Protein AF-A0A914UUR4-F1 (afdb_monomer_lite)

Radius of gyration: 21.04 Å; chains: 1; bounding box: 49×49×61 Å

Organism: NCBI:txid2011161

Structure (mmCIF, N/CA/C/O backbone):
data_AF-A0A914UUR4-F1
#
_entry.id   AF-A0A914UUR4-F1
#
loop_
_atom_site.group_PDB
_atom_site.id
_atom_site.type_symbol
_atom_site.label_atom_id
_atom_site.label_alt_id
_atom_site.label_comp_id
_atom_site.label_asym_id
_atom_site.label_entity_id
_atom_site.label_seq_id
_atom_site.pdbx_PDB_ins_code
_atom_site.Cartn_x
_atom_site.Cartn_y
_atom_site.Cartn_z
_atom_site.occupancy
_atom_site.B_iso_or_equiv
_atom_site.auth_seq_id
_atom_site.auth_comp_id
_atom_site.auth_asym_id
_atom_site.auth_atom_id
_atom_site.pdbx_PDB_model_num
ATOM 1 N N . MET A 1 1 ? 3.810 16.117 -31.830 1.00 31.72 1 MET A N 1
ATOM 2 C CA . MET A 1 1 ? 4.783 16.695 -30.877 1.00 31.72 1 MET A CA 1
ATOM 3 C C . MET A 1 1 ? 4.073 17.745 -30.035 1.00 31.72 1 MET A C 1
ATOM 5 O O . MET A 1 1 ? 3.965 18.885 -30.458 1.00 31.72 1 MET A O 1
ATOM 9 N N . GLY A 1 2 ? 3.508 17.341 -28.898 1.00 26.70 2 GLY A N 1
ATOM 10 C CA . GLY A 1 2 ? 2.976 18.261 -27.893 1.00 26.70 2 GLY A CA 1
ATOM 11 C C . GLY A 1 2 ? 3.963 18.298 -26.737 1.00 26.70 2 GLY A C 1
ATOM 12 O O . GLY A 1 2 ? 4.269 17.251 -26.173 1.00 26.70 2 GLY A O 1
ATOM 13 N N . ALA A 1 3 ? 4.527 19.467 -26.450 1.00 28.25 3 ALA A N 1
ATOM 14 C CA . ALA A 1 3 ? 5.451 19.649 -25.343 1.00 28.25 3 ALA A CA 1
ATOM 15 C C . ALA A 1 3 ? 4.734 19.323 -24.025 1.00 28.25 3 ALA A C 1
ATOM 17 O O . ALA A 1 3 ? 3.747 19.965 -23.673 1.00 28.25 3 ALA A O 1
ATOM 18 N N . VAL A 1 4 ? 5.224 18.312 -23.306 1.00 34.75 4 VAL A N 1
ATOM 19 C CA . VAL A 1 4 ? 4.808 18.055 -21.926 1.00 34.75 4 VAL A CA 1
ATOM 20 C C . VAL A 1 4 ? 5.274 19.247 -21.100 1.00 34.75 4 VAL A C 1
ATOM 22 O O . VAL A 1 4 ? 6.472 19.521 -21.010 1.00 34.75 4 VAL A O 1
ATOM 25 N N . ASN A 1 5 ? 4.311 19.985 -20.553 1.00 28.91 5 ASN A N 1
ATOM 26 C CA . ASN A 1 5 ? 4.559 21.160 -19.739 1.00 28.91 5 ASN A CA 1
ATOM 27 C C . ASN A 1 5 ? 5.309 20.741 -18.459 1.00 28.91 5 ASN A C 1
ATOM 29 O O . ASN A 1 5 ? 4.738 20.106 -17.572 1.00 28.91 5 ASN A O 1
ATOM 33 N N . LYS A 1 6 ? 6.609 21.052 -18.391 1.00 34.47 6 LYS A N 1
ATOM 34 C CA . LYS A 1 6 ? 7.509 20.697 -17.278 1.00 34.47 6 LYS A CA 1
ATOM 35 C C . LYS A 1 6 ? 7.191 21.443 -15.974 1.00 34.47 6 LYS A C 1
ATOM 37 O O . LYS A 1 6 ? 7.773 21.119 -14.945 1.00 34.47 6 LYS A O 1
ATOM 42 N N . GLU A 1 7 ? 6.261 22.396 -15.984 1.00 30.61 7 GLU A N 1
ATOM 43 C CA . GLU A 1 7 ? 5.896 23.173 -14.793 1.00 30.61 7 GLU A CA 1
ATOM 44 C C . GLU A 1 7 ? 4.997 22.410 -13.809 1.00 30.61 7 GLU A C 1
ATOM 46 O O . GLU A 1 7 ? 5.014 22.707 -12.618 1.00 30.61 7 GLU A O 1
ATOM 51 N N . ALA A 1 8 ? 4.280 21.366 -14.243 1.00 31.88 8 ALA A N 1
ATOM 52 C CA . ALA A 1 8 ? 3.334 20.648 -13.377 1.00 31.88 8 ALA A CA 1
ATOM 53 C C . ALA A 1 8 ? 3.990 19.747 -12.305 1.00 31.88 8 ALA A C 1
ATOM 55 O O . ALA A 1 8 ? 3.293 19.210 -11.447 1.00 31.88 8 ALA A O 1
ATOM 56 N N . LEU A 1 9 ? 5.318 19.579 -12.339 1.00 31.97 9 LEU A N 1
ATOM 57 C CA . LEU A 1 9 ? 6.095 18.823 -11.342 1.00 31.97 9 LEU A CA 1
ATOM 58 C C . LEU A 1 9 ? 7.108 19.697 -10.580 1.00 31.97 9 LEU A C 1
ATOM 60 O O . LEU A 1 9 ? 7.851 19.193 -9.742 1.00 31.97 9 LEU A O 1
ATOM 64 N N . SER A 1 10 ? 7.123 21.008 -10.835 1.00 33.22 10 SER A N 1
ATOM 65 C CA . SER A 1 10 ? 7.976 21.975 -10.143 1.00 33.22 10 SER A CA 1
ATOM 66 C C . SER A 1 10 ? 7.255 22.538 -8.914 1.00 33.22 10 SER A C 1
ATOM 68 O O . SER A 1 10 ? 6.875 23.709 -8.875 1.00 33.22 10 SER A O 1
ATOM 70 N N . ILE A 1 11 ? 7.080 21.718 -7.878 1.00 37.16 11 ILE A N 1
ATOM 71 C CA . ILE A 1 11 ? 6.835 22.251 -6.532 1.00 37.16 11 ILE A CA 1
ATOM 72 C C . ILE A 1 11 ? 8.198 22.640 -5.957 1.00 37.16 11 ILE A C 1
ATOM 74 O O . ILE A 1 11 ? 8.917 21.809 -5.411 1.00 37.16 11 ILE A O 1
ATOM 78 N N . GLY A 1 12 ? 8.579 23.899 -6.159 1.00 36.88 12 GLY A N 1
ATOM 79 C CA . GLY A 1 12 ? 9.780 24.480 -5.568 1.00 36.88 12 GLY A CA 1
ATOM 80 C C . GLY A 1 12 ? 10.632 25.230 -6.579 1.00 36.88 12 GLY A C 1
ATOM 81 O O . GLY A 1 12 ? 11.467 24.654 -7.271 1.00 36.88 12 GLY A O 1
ATOM 82 N N . ASN A 1 13 ? 10.465 26.551 -6.605 1.00 36.09 13 ASN A N 1
ATOM 83 C CA . ASN A 1 13 ? 11.507 27.451 -7.077 1.00 36.09 13 ASN A CA 1
ATOM 84 C C . ASN A 1 13 ? 12.786 27.093 -6.299 1.00 36.09 13 ASN A C 1
ATOM 86 O O . ASN A 1 13 ? 12.759 27.084 -5.069 1.00 36.09 13 ASN A O 1
ATOM 90 N N . ALA A 1 14 ? 13.905 26.819 -6.974 1.00 44.22 14 ALA A N 1
ATOM 91 C CA . ALA A 1 14 ? 15.179 26.420 -6.352 1.00 44.22 14 ALA A CA 1
ATOM 92 C C . ALA A 1 14 ? 15.843 27.524 -5.482 1.00 44.22 14 ALA A C 1
ATOM 94 O O . ALA A 1 14 ? 17.045 27.495 -5.228 1.00 44.22 14 ALA A O 1
ATOM 95 N N . LYS A 1 15 ? 15.060 28.520 -5.048 1.00 45.22 15 LYS A N 1
ATOM 96 C CA . LYS A 1 15 ? 15.414 29.666 -4.205 1.00 45.22 15 LYS A CA 1
ATOM 97 C C . LYS A 1 15 ? 14.286 30.063 -3.226 1.00 45.22 15 LYS A C 1
ATOM 99 O O . LYS A 1 15 ? 14.193 31.230 -2.870 1.00 45.22 15 LYS A O 1
ATOM 104 N N . GLY A 1 16 ? 13.388 29.148 -2.855 1.00 42.56 16 GLY A N 1
ATOM 105 C CA . GLY A 1 16 ? 12.277 29.438 -1.938 1.00 42.56 16 GLY A CA 1
ATOM 106 C C . GLY A 1 16 ? 12.491 28.833 -0.556 1.00 42.56 16 GLY A C 1
ATOM 107 O O . GLY A 1 16 ? 12.858 27.663 -0.457 1.00 42.56 16 GLY A O 1
ATOM 108 N N . ASP A 1 17 ? 12.246 29.613 0.495 1.00 44.66 17 ASP A N 1
ATOM 109 C CA . ASP A 1 17 ? 12.176 29.136 1.874 1.00 44.66 17 ASP A CA 1
ATOM 110 C C . ASP A 1 17 ? 11.073 28.077 2.015 1.00 44.66 17 ASP A C 1
ATOM 112 O O . ASP A 1 17 ? 9.884 28.372 2.123 1.00 44.66 17 ASP A O 1
ATOM 116 N N . TRP A 1 18 ? 11.475 26.806 2.049 1.00 50.00 18 TRP A N 1
ATOM 117 C CA . TRP A 1 18 ? 10.604 25.640 2.261 1.00 50.00 18 TRP A CA 1
ATOM 118 C C . TRP A 1 18 ? 9.880 25.642 3.624 1.00 50.00 18 TRP A C 1
ATOM 120 O O . TRP A 1 18 ? 9.121 24.721 3.916 1.00 50.00 18 TRP A O 1
ATOM 130 N N . TYR A 1 19 ? 10.133 26.652 4.462 1.00 52.88 19 TYR A N 1
ATOM 131 C CA . TYR A 1 19 ? 9.642 26.787 5.832 1.00 52.88 19 TYR A CA 1
ATOM 132 C C . TYR A 1 19 ? 8.461 27.758 5.991 1.00 52.88 19 TYR A C 1
ATOM 134 O O . TYR A 1 19 ? 7.865 27.785 7.065 1.00 52.88 19 TYR A O 1
ATOM 142 N N . GLU A 1 20 ? 8.109 28.557 4.978 1.00 55.91 20 GLU A N 1
ATOM 143 C CA . GLU A 1 20 ? 7.178 29.681 5.190 1.00 55.91 20 GLU A CA 1
ATOM 144 C C . GLU A 1 20 ? 5.687 29.332 5.061 1.00 55.91 20 GLU A C 1
ATOM 146 O O . GLU A 1 20 ? 4.846 30.051 5.599 1.00 55.91 20 GLU A O 1
ATOM 151 N N . ALA A 1 21 ? 5.330 28.220 4.411 1.00 64.31 21 ALA A N 1
ATOM 152 C CA . ALA A 1 21 ? 3.936 27.787 4.304 1.00 64.31 21 ALA A CA 1
ATOM 153 C C . ALA A 1 21 ? 3.653 26.612 5.260 1.00 64.31 21 ALA A C 1
ATOM 155 O O . ALA A 1 21 ? 4.297 25.566 5.130 1.00 64.31 21 ALA A O 1
ATOM 156 N N . PRO A 1 22 ? 2.689 26.726 6.199 1.00 72.00 22 PRO A N 1
ATOM 157 C CA . PRO A 1 22 ? 2.282 25.585 7.008 1.00 72.00 22 PRO A CA 1
ATOM 158 C C . PRO A 1 22 ? 1.741 24.484 6.092 1.00 72.00 22 PRO A C 1
ATOM 160 O O . PRO A 1 22 ? 0.942 24.747 5.190 1.00 72.00 22 PRO A O 1
ATOM 163 N N . LEU A 1 23 ? 2.191 23.248 6.318 1.00 77.38 23 LEU A N 1
ATOM 164 C CA . LEU A 1 23 ? 1.715 22.104 5.548 1.00 77.38 23 LEU A CA 1
ATOM 165 C C . LEU A 1 23 ? 0.191 21.979 5.690 1.00 77.38 23 LEU A C 1
ATOM 167 O O . LEU A 1 23 ? -0.334 22.143 6.798 1.00 77.38 23 LEU A O 1
ATOM 171 N N . PRO A 1 24 ? -0.531 21.678 4.596 1.00 84.25 24 PRO A N 1
ATOM 172 C CA . PRO A 1 24 ? -1.965 21.477 4.671 1.00 84.25 24 PRO A CA 1
ATOM 173 C C . PRO A 1 24 ? -2.276 20.304 5.600 1.00 84.25 24 PRO A C 1
ATOM 175 O O . PRO A 1 24 ? -1.635 19.251 5.546 1.00 84.25 24 PRO A O 1
ATOM 178 N N . LYS A 1 25 ? -3.286 20.493 6.448 1.00 89.94 25 LYS A N 1
ATOM 179 C CA . LYS A 1 25 ? -3.795 19.446 7.330 1.00 89.94 25 LYS A CA 1
ATOM 180 C C . LYS A 1 25 ? -4.336 18.285 6.485 1.00 89.94 25 LYS A C 1
ATOM 182 O O . LYS A 1 25 ? -5.153 18.537 5.595 1.00 89.94 25 LYS A O 1
ATOM 187 N N . PRO A 1 26 ? -3.919 17.034 6.741 1.00 90.88 26 PRO A N 1
ATOM 188 C CA . PRO A 1 26 ? -4.419 15.900 5.980 1.00 90.88 26 PRO A CA 1
ATOM 189 C C . PRO A 1 26 ? -5.919 15.689 6.252 1.00 90.88 26 PRO A C 1
ATOM 191 O O . PRO A 1 26 ? -6.324 15.688 7.421 1.00 90.88 26 PRO A O 1
ATOM 194 N N . PRO A 1 27 ? -6.751 15.488 5.213 1.00 95.12 27 PRO A N 1
ATOM 195 C CA . PRO A 1 27 ? -8.161 15.171 5.401 1.00 95.12 27 PRO A CA 1
ATOM 196 C C . PRO A 1 27 ? -8.327 13.791 6.050 1.00 95.12 27 PRO A C 1
ATOM 198 O O . PRO A 1 27 ? -7.442 12.939 5.962 1.00 95.12 27 PRO A O 1
ATOM 201 N N . VAL A 1 28 ? -9.474 13.558 6.688 1.00 96.69 28 VAL A N 1
ATOM 202 C CA . VAL A 1 28 ? -9.917 12.201 7.036 1.00 96.69 28 VAL A CA 1
ATOM 203 C C . VAL A 1 28 ? -10.725 11.671 5.848 1.00 96.69 28 VAL A C 1
ATOM 205 O O . VAL A 1 28 ? -11.700 12.322 5.463 1.00 96.69 28 VAL A O 1
ATOM 208 N N . PRO A 1 29 ? -10.342 10.544 5.224 1.00 96.31 29 PRO A N 1
ATOM 209 C CA . PRO A 1 29 ? -11.113 9.983 4.120 1.00 96.31 29 PRO A CA 1
ATOM 210 C C . PRO A 1 29 ? -12.509 9.521 4.559 1.00 96.31 29 PRO A C 1
ATOM 212 O O . PRO A 1 29 ? -12.713 9.106 5.699 1.00 96.31 29 PRO A O 1
ATOM 215 N N . ASP A 1 30 ? -13.464 9.531 3.628 1.00 96.25 30 ASP A N 1
ATOM 216 C CA . ASP A 1 30 ? -14.792 8.955 3.859 1.00 96.25 30 ASP A CA 1
ATOM 217 C C . ASP A 1 30 ? -14.713 7.433 4.076 1.00 96.25 30 ASP A C 1
ATOM 219 O O . ASP A 1 30 ? -14.039 6.711 3.331 1.00 96.25 30 ASP A O 1
ATOM 223 N N . LEU A 1 31 ? 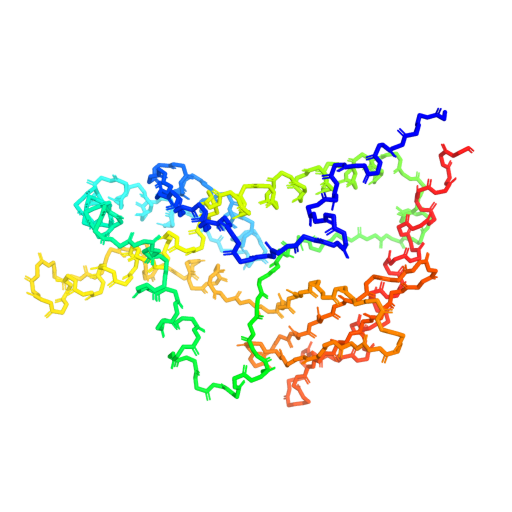-15.451 6.940 5.075 1.00 96.81 31 LEU A N 1
ATOM 224 C CA . LEU A 1 31 ? -15.448 5.530 5.455 1.00 96.81 31 LEU A CA 1
ATOM 225 C C . LEU A 1 31 ? -15.897 4.622 4.304 1.00 96.81 31 LEU A C 1
ATOM 227 O O . LEU A 1 31 ? -15.245 3.616 4.033 1.00 96.81 31 LEU A O 1
ATOM 231 N N . GLN A 1 32 ? -16.983 4.959 3.602 1.00 96.12 32 GLN A N 1
ATOM 232 C CA . GLN A 1 32 ? -17.509 4.107 2.527 1.00 96.12 32 GLN A CA 1
ATOM 233 C C . GLN A 1 32 ? -16.545 4.050 1.340 1.00 96.12 32 GLN A C 1
ATOM 235 O O . GLN A 1 32 ? -16.298 2.974 0.793 1.00 96.12 32 GLN A O 1
ATOM 240 N N . SER A 1 33 ? -15.936 5.184 0.987 1.00 95.38 33 SER A N 1
ATOM 241 C CA . SER A 1 33 ? -14.880 5.269 -0.025 1.00 95.38 33 SER A CA 1
ATOM 242 C C . SER A 1 33 ? -13.688 4.374 0.325 1.00 95.38 33 SER A C 1
ATOM 244 O O . SER A 1 33 ? -13.229 3.592 -0.512 1.00 95.38 33 SER A O 1
ATOM 246 N N . THR A 1 34 ? -13.218 4.424 1.576 1.00 97.12 34 THR A N 1
ATOM 247 C CA . THR A 1 34 ? -12.134 3.563 2.065 1.00 97.12 34 THR A CA 1
ATOM 248 C C . THR A 1 34 ? -12.504 2.084 1.996 1.00 97.12 34 THR A C 1
ATOM 250 O O . THR A 1 34 ? -11.715 1.291 1.484 1.00 97.12 34 THR A O 1
ATOM 253 N N . LEU A 1 35 ? -13.703 1.703 2.442 1.00 97.75 35 LEU A N 1
ATOM 254 C CA . LEU A 1 35 ? -14.159 0.310 2.431 1.00 97.75 35 LEU A CA 1
ATOM 255 C C . LEU A 1 35 ? -14.367 -0.239 1.014 1.00 97.75 35 LEU A C 1
ATOM 257 O O . LEU A 1 35 ? -14.015 -1.387 0.743 1.00 97.75 35 LEU A O 1
ATOM 261 N N . SER A 1 36 ? -14.870 0.581 0.089 1.00 96.94 36 SER A N 1
ATOM 262 C CA . SER A 1 36 ? -15.003 0.202 -1.320 1.00 96.94 36 SER A CA 1
ATOM 263 C C . SER A 1 36 ? -13.639 -0.083 -1.953 1.00 96.94 36 SER A C 1
ATOM 265 O O . SER A 1 36 ? -13.450 -1.127 -2.572 1.00 96.94 36 SER A O 1
ATOM 267 N N . LYS A 1 37 ? -12.662 0.811 -1.760 1.00 95.62 37 LYS A N 1
ATOM 268 C CA . LYS A 1 37 ? -11.294 0.630 -2.276 1.00 95.62 37 LYS A CA 1
ATOM 269 C C . LYS A 1 37 ? -10.582 -0.551 -1.625 1.00 95.62 37 LYS A C 1
ATOM 271 O O . LYS A 1 37 ? -9.877 -1.290 -2.306 1.00 95.62 37 LYS A O 1
ATOM 276 N N . TYR A 1 38 ? -10.786 -0.746 -0.321 1.00 97.19 38 TYR A N 1
ATOM 277 C CA . TYR A 1 38 ? -10.296 -1.924 0.387 1.00 97.19 38 TYR A CA 1
ATOM 278 C C . TYR A 1 38 ? -10.789 -3.209 -0.287 1.00 97.19 38 TYR A C 1
ATOM 280 O O . TYR A 1 38 ? -9.979 -4.089 -0.569 1.00 97.19 38 TYR A O 1
ATOM 288 N N . LEU A 1 39 ? -12.082 -3.303 -0.624 1.00 97.75 39 LEU A N 1
ATOM 289 C CA . LEU A 1 39 ? -12.626 -4.464 -1.332 1.00 97.75 39 LEU A CA 1
ATOM 290 C C . LEU A 1 39 ? -12.016 -4.652 -2.722 1.00 97.75 39 LEU A C 1
ATOM 292 O O . LEU A 1 39 ? -11.749 -5.790 -3.107 1.00 97.75 39 LEU A O 1
ATOM 296 N N . ASP A 1 40 ? -11.766 -3.574 -3.466 1.00 95.31 40 ASP A N 1
ATOM 297 C CA . ASP A 1 40 ? -11.102 -3.668 -4.770 1.00 95.31 40 ASP A CA 1
ATOM 298 C C . ASP A 1 40 ? -9.701 -4.282 -4.642 1.00 95.31 40 ASP A C 1
ATOM 300 O O . ASP A 1 40 ? -9.343 -5.175 -5.413 1.00 95.31 40 ASP A O 1
ATOM 304 N N . TYR A 1 41 ? -8.924 -3.878 -3.634 1.00 93.06 41 TYR A N 1
ATOM 305 C CA . TYR A 1 41 ? -7.594 -4.442 -3.387 1.00 93.06 41 TYR A CA 1
ATOM 306 C C . TYR A 1 41 ? -7.657 -5.862 -2.814 1.00 93.06 41 TYR A C 1
ATOM 308 O O . TYR A 1 41 ? -6.942 -6.748 -3.287 1.00 93.06 41 TYR A O 1
ATOM 316 N N . ALA A 1 42 ? -8.561 -6.126 -1.870 1.00 95.31 42 ALA A N 1
ATOM 317 C CA . ALA A 1 42 ? -8.762 -7.451 -1.295 1.00 95.31 42 ALA A CA 1
ATOM 318 C C . ALA A 1 42 ? -9.164 -8.480 -2.364 1.00 95.31 42 ALA A C 1
ATOM 320 O O . ALA A 1 42 ? -8.669 -9.605 -2.342 1.00 95.31 42 ALA A O 1
ATOM 321 N N . LYS A 1 43 ? -9.977 -8.099 -3.361 1.00 95.88 43 LYS A N 1
ATOM 322 C CA . LYS A 1 43 ? -10.313 -8.957 -4.513 1.00 95.88 43 LYS A CA 1
ATOM 323 C C . LYS A 1 43 ? -9.075 -9.356 -5.315 1.00 95.88 43 LYS A C 1
ATOM 325 O O . LYS A 1 43 ? -8.943 -10.523 -5.682 1.00 95.88 43 LYS A O 1
ATOM 330 N N . VAL A 1 44 ? -8.153 -8.423 -5.563 1.00 91.75 44 VAL A N 1
ATOM 331 C CA . VAL A 1 44 ? -6.891 -8.719 -6.267 1.00 91.75 44 VAL A CA 1
ATOM 332 C C . VAL A 1 44 ? -6.060 -9.729 -5.474 1.00 91.75 44 VAL A C 1
ATOM 334 O O . VAL A 1 44 ? -5.582 -10.714 -6.042 1.00 91.75 44 VAL A O 1
ATOM 337 N N . ILE A 1 45 ? -5.945 -9.534 -4.158 1.00 91.31 45 ILE A N 1
ATOM 338 C CA . ILE A 1 45 ? -5.220 -10.447 -3.265 1.00 91.31 45 ILE A CA 1
ATOM 339 C C . ILE A 1 45 ? -5.890 -11.829 -3.231 1.00 91.31 45 ILE A C 1
ATOM 341 O O . ILE A 1 45 ? -5.209 -12.849 -3.361 1.00 91.31 45 ILE A O 1
ATOM 345 N N . ALA A 1 46 ? -7.217 -11.876 -3.109 1.00 93.44 46 ALA A N 1
ATOM 346 C CA . ALA A 1 46 ? -7.997 -13.108 -3.075 1.00 93.44 46 ALA A CA 1
ATOM 347 C C . ALA A 1 46 ? -7.802 -13.943 -4.346 1.00 93.44 46 ALA A C 1
ATOM 349 O O . ALA A 1 46 ? -7.544 -15.146 -4.264 1.00 93.44 46 ALA A O 1
ATOM 350 N N . ILE A 1 47 ? -7.830 -13.297 -5.519 1.00 93.25 47 ILE A N 1
ATOM 351 C CA . ILE A 1 47 ? -7.536 -13.935 -6.810 1.00 93.25 47 ILE A CA 1
ATOM 352 C C . ILE A 1 47 ? -6.105 -14.481 -6.822 1.00 93.25 47 ILE A C 1
ATOM 354 O O . ILE A 1 47 ? -5.894 -15.644 -7.172 1.00 93.25 47 ILE A O 1
ATOM 358 N N . ALA A 1 48 ? -5.122 -13.672 -6.412 1.00 86.25 48 ALA A N 1
ATOM 359 C CA . ALA A 1 48 ? -3.715 -14.065 -6.417 1.00 86.25 48 ALA A CA 1
ATOM 360 C C . ALA A 1 48 ? -3.434 -15.264 -5.493 1.00 86.25 48 ALA A C 1
ATOM 362 O O . ALA A 1 48 ? -2.679 -16.165 -5.861 1.00 86.25 48 ALA A O 1
ATOM 363 N N . LYS A 1 49 ? -4.072 -15.311 -4.318 1.00 89.50 49 LYS A N 1
ATOM 364 C CA . LYS A 1 49 ? -3.930 -16.406 -3.344 1.00 89.50 49 LYS A CA 1
ATOM 365 C C . LYS A 1 49 ? -4.907 -17.563 -3.539 1.00 89.50 49 LYS A C 1
ATOM 367 O O . LYS A 1 49 ? -4.764 -18.573 -2.857 1.00 89.50 49 LYS A O 1
ATOM 372 N N . ARG A 1 50 ? -5.857 -17.449 -4.471 1.00 93.75 50 ARG A N 1
ATOM 373 C CA . ARG A 1 50 ? -6.918 -18.440 -4.725 1.00 93.75 50 ARG A CA 1
ATOM 374 C C . ARG A 1 50 ? -7.769 -18.728 -3.481 1.00 93.75 50 ARG A C 1
ATOM 376 O O . ARG A 1 50 ? -8.069 -19.882 -3.184 1.00 93.75 50 ARG A O 1
ATOM 383 N N . VAL A 1 51 ? -8.153 -17.678 -2.758 1.00 94.00 51 VAL A N 1
ATOM 384 C CA . VAL A 1 51 ? -9.021 -17.754 -1.570 1.00 94.00 51 VAL A CA 1
ATOM 385 C C . VAL A 1 51 ? -10.358 -17.044 -1.829 1.00 94.00 51 VAL A C 1
ATOM 387 O O . VAL A 1 51 ? -10.405 -16.130 -2.653 1.00 94.00 51 VAL A O 1
ATOM 390 N N . PRO A 1 52 ? -11.464 -17.457 -1.182 1.00 94.56 52 PRO A N 1
ATOM 391 C CA . PRO A 1 52 ? -12.770 -16.832 -1.390 1.00 94.56 52 PRO A CA 1
ATOM 392 C C . PRO A 1 52 ? -12.858 -15.446 -0.730 1.00 94.56 52 PRO A C 1
ATOM 394 O O . PRO A 1 52 ? -12.431 -15.273 0.406 1.00 94.56 52 PRO A O 1
ATOM 397 N N . ILE A 1 53 ? -13.485 -14.485 -1.417 1.00 97.12 53 ILE A N 1
ATOM 398 C CA . ILE A 1 53 ? -13.659 -13.096 -0.941 1.00 97.12 53 ILE A CA 1
ATOM 399 C C . ILE A 1 53 ? -14.918 -12.887 -0.074 1.00 97.12 53 ILE A C 1
ATOM 401 O O . ILE A 1 53 ? -15.034 -11.886 0.626 1.00 97.12 53 ILE A O 1
ATOM 405 N N . ALA A 1 54 ? -15.859 -13.838 -0.084 1.00 97.31 54 ALA A N 1
ATOM 406 C CA . ALA A 1 54 ? -17.191 -13.667 0.510 1.00 97.31 54 ALA A CA 1
ATOM 407 C C . ALA A 1 54 ? -17.170 -13.332 2.016 1.00 97.31 54 ALA A C 1
ATOM 409 O O . ALA A 1 54 ? -17.998 -12.559 2.498 1.00 97.31 54 ALA A O 1
ATOM 410 N N . ASN A 1 55 ? -16.214 -13.892 2.766 1.00 95.62 55 ASN A N 1
ATOM 411 C CA . ASN A 1 55 ? -16.056 -13.582 4.189 1.00 95.62 55 ASN A CA 1
ATOM 412 C C . ASN A 1 55 ? -15.625 -12.126 4.396 1.00 95.62 55 ASN A C 1
ATOM 414 O O . ASN A 1 55 ? -16.210 -11.436 5.229 1.00 95.62 55 ASN A O 1
ATOM 418 N N . THR A 1 56 ? -14.672 -11.649 3.597 1.00 97.56 56 THR A N 1
ATOM 419 C CA . THR A 1 56 ? -14.193 -10.266 3.617 1.00 97.56 56 THR A CA 1
ATOM 420 C C . THR A 1 56 ? -15.299 -9.287 3.226 1.00 97.56 56 THR A C 1
ATOM 422 O O . THR A 1 56 ? -15.475 -8.274 3.892 1.00 97.56 56 THR A O 1
ATOM 425 N N . GLU A 1 57 ? -16.110 -9.599 2.209 1.00 97.94 57 GLU A N 1
ATOM 426 C CA . GLU A 1 57 ? -17.273 -8.779 1.826 1.00 97.94 57 GLU A CA 1
ATOM 427 C C . GLU A 1 57 ? -18.284 -8.650 2.970 1.00 97.94 57 GLU A C 1
ATOM 429 O O . GLU A 1 57 ? -18.715 -7.542 3.298 1.00 97.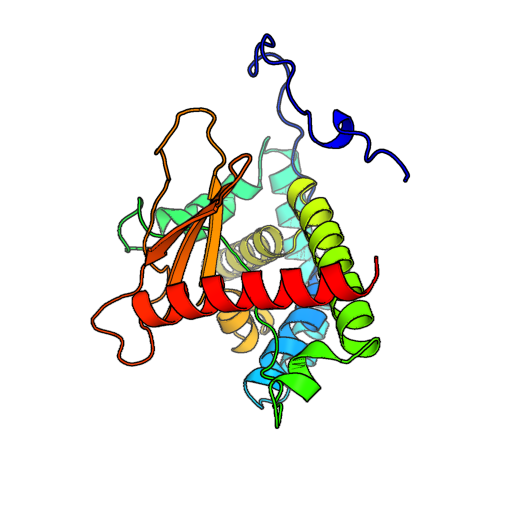94 57 GLU A O 1
ATOM 434 N N . ARG A 1 58 ? -18.604 -9.763 3.642 1.00 97.75 58 ARG A N 1
ATOM 435 C CA . ARG A 1 58 ? -19.479 -9.756 4.821 1.00 97.75 58 ARG A CA 1
ATOM 436 C C . ARG A 1 58 ? -18.878 -8.946 5.971 1.00 97.75 58 ARG A C 1
ATOM 438 O O . ARG A 1 58 ? -19.595 -8.168 6.599 1.00 97.75 58 ARG A O 1
ATOM 445 N N . ALA A 1 59 ? -17.585 -9.114 6.245 1.00 97.56 59 ALA A N 1
ATOM 446 C CA . ALA A 1 59 ? -16.881 -8.394 7.303 1.00 97.56 59 ALA A CA 1
ATOM 447 C C . ALA A 1 59 ? -16.869 -6.878 7.045 1.00 97.56 59 ALA A C 1
ATOM 449 O O . ALA A 1 59 ? -17.154 -6.096 7.953 1.00 97.56 59 ALA A O 1
ATOM 450 N N . VAL A 1 60 ? -16.634 -6.465 5.795 1.00 97.62 60 VAL A N 1
ATOM 451 C CA . VAL A 1 60 ? -16.710 -5.063 5.363 1.00 97.62 60 VAL A CA 1
ATOM 452 C C . VAL A 1 60 ? -18.124 -4.518 5.515 1.00 97.62 60 VAL A C 1
ATOM 454 O O . VAL A 1 60 ? -18.293 -3.443 6.082 1.00 97.62 60 VAL A O 1
ATOM 457 N N . GLN A 1 61 ? -19.150 -5.249 5.072 1.00 96.69 61 GLN A N 1
ATOM 458 C CA . GLN A 1 61 ? -20.540 -4.805 5.202 1.00 96.69 61 GLN A CA 1
ATOM 459 C C . GLN A 1 61 ? -20.953 -4.648 6.672 1.00 96.69 61 GLN A C 1
ATOM 461 O O . GLN A 1 61 ? -21.596 -3.665 7.043 1.00 96.69 61 GLN A O 1
ATOM 466 N N . LYS A 1 62 ? -20.545 -5.587 7.532 1.00 96.12 62 LYS A N 1
ATOM 467 C CA . LYS A 1 62 ? -20.762 -5.497 8.978 1.00 96.12 62 LYS A CA 1
ATOM 468 C C . LYS A 1 62 ? -20.069 -4.261 9.552 1.00 96.12 62 LYS A C 1
ATOM 470 O O . LYS A 1 62 ? -20.714 -3.463 10.235 1.00 96.12 62 LYS A O 1
ATOM 475 N N . PHE A 1 63 ? -18.794 -4.054 9.226 1.00 97.00 63 PHE A N 1
ATOM 476 C CA . PHE A 1 63 ? -18.045 -2.892 9.694 1.00 97.00 63 PHE A CA 1
ATOM 477 C C . PHE A 1 63 ? -18.588 -1.568 9.143 1.00 97.00 63 PHE A C 1
ATOM 479 O O . PHE A 1 63 ? -18.619 -0.593 9.879 1.00 97.00 63 PHE A O 1
ATOM 486 N N . ALA A 1 64 ? -19.122 -1.522 7.923 1.00 94.75 64 ALA A N 1
ATOM 487 C CA . ALA A 1 64 ? -19.765 -0.327 7.377 1.00 94.75 64 ALA A CA 1
ATOM 488 C C . ALA A 1 64 ? -20.930 0.167 8.259 1.00 94.75 64 ALA A C 1
ATOM 490 O O . ALA A 1 64 ? -21.150 1.371 8.361 1.00 94.75 64 ALA A O 1
ATOM 491 N N . SER A 1 65 ? -21.645 -0.750 8.924 1.00 89.88 65 SER A N 1
ATOM 492 C CA . SER A 1 65 ? -22.734 -0.414 9.856 1.00 89.88 65 SER A CA 1
ATOM 493 C C . SER A 1 65 ? -22.273 -0.088 11.283 1.00 89.88 65 SER A C 1
ATOM 495 O O . SER A 1 65 ? -22.916 0.696 11.974 1.00 89.88 65 SER A O 1
ATOM 497 N N . GLN A 1 66 ? -21.167 -0.684 11.735 1.00 89.69 66 GLN A N 1
ATOM 498 C CA . GLN A 1 66 ? -20.693 -0.590 13.124 1.00 89.69 66 GLN A CA 1
ATOM 499 C C . GLN A 1 66 ? -19.571 0.444 13.300 1.00 89.69 66 GLN A C 1
ATOM 501 O O . GLN A 1 66 ? -19.377 0.987 14.383 1.00 89.69 66 GLN A O 1
ATOM 506 N N . GLY A 1 67 ? -18.840 0.733 12.226 1.00 89.31 67 GLY A N 1
ATOM 507 C CA . GLY A 1 67 ? -17.628 1.543 12.205 1.00 89.31 67 GLY A CA 1
ATOM 508 C C . GLY A 1 67 ? -17.874 3.044 12.294 1.00 89.31 67 GLY A C 1
ATOM 509 O O . GLY A 1 67 ? -16.922 3.790 12.492 1.00 89.31 67 GLY A O 1
ATOM 510 N N . SER A 1 68 ? -19.124 3.515 12.210 1.00 92.19 68 SER A N 1
ATOM 511 C CA . SER A 1 68 ? -19.442 4.950 12.275 1.00 92.19 68 SER A CA 1
ATOM 512 C C . SER A 1 68 ? -19.028 5.603 13.597 1.00 92.19 68 SER A C 1
ATOM 514 O O . SER A 1 68 ? -18.690 6.783 13.617 1.00 92.19 68 SER A O 1
ATOM 516 N N . SER A 1 69 ? -19.043 4.862 14.710 1.00 92.69 69 SER A N 1
ATOM 517 C CA . SER A 1 69 ? -18.571 5.372 16.005 1.00 92.69 69 SER A CA 1
ATOM 518 C C . SER A 1 69 ? -17.052 5.567 16.021 1.00 92.69 69 SER A C 1
ATOM 520 O O . SER A 1 69 ? -16.573 6.596 16.496 1.00 92.69 69 SER A O 1
ATOM 522 N N . ILE A 1 70 ? -16.307 4.614 15.454 1.00 95.19 70 ILE A N 1
ATOM 523 C CA . ILE A 1 70 ? -14.844 4.652 15.329 1.00 95.19 70 ILE A CA 1
ATOM 524 C C . ILE A 1 70 ? -14.425 5.750 14.342 1.00 95.19 70 ILE A C 1
ATOM 526 O O . ILE A 1 70 ? -13.541 6.543 14.654 1.00 95.19 70 ILE A O 1
ATOM 530 N N . GLN A 1 71 ? -15.121 5.867 13.208 1.00 96.94 71 GLN A N 1
ATOM 531 C CA . GLN A 1 71 ? -14.951 6.953 12.240 1.00 96.94 71 GLN A CA 1
ATOM 532 C C . GLN A 1 71 ? -15.131 8.326 12.897 1.00 96.94 71 GLN A C 1
ATOM 534 O O . GLN A 1 71 ? -14.252 9.176 12.816 1.00 96.94 71 GLN A O 1
ATOM 539 N N . ARG A 1 72 ? -16.238 8.528 13.624 1.00 96.31 72 ARG A N 1
ATOM 540 C CA . ARG A 1 72 ? -16.504 9.794 14.322 1.00 96.31 72 ARG A CA 1
ATOM 541 C C . ARG A 1 72 ? -15.432 10.106 15.360 1.00 96.31 72 ARG A C 1
ATOM 543 O O . ARG A 1 72 ? -15.077 11.263 15.564 1.00 96.31 72 ARG A O 1
ATOM 550 N N . ARG A 1 73 ? -14.907 9.080 16.033 1.00 95.25 73 ARG A N 1
ATOM 551 C CA . ARG A 1 73 ? -13.800 9.248 16.974 1.00 95.25 73 ARG A CA 1
ATOM 552 C C . ARG A 1 73 ? -12.529 9.713 16.263 1.00 95.25 73 ARG A C 1
ATOM 554 O O . ARG A 1 73 ? -11.855 10.598 16.782 1.00 95.25 73 ARG A O 1
ATOM 561 N N . LEU A 1 74 ? -12.223 9.153 15.093 1.00 96.69 74 LEU A N 1
ATOM 562 C CA . LEU A 1 74 ? -11.099 9.592 14.270 1.00 96.69 74 LEU A CA 1
ATOM 563 C C . LEU A 1 74 ? -11.267 11.045 13.809 1.00 96.69 74 LEU A C 1
ATOM 565 O O . LEU A 1 74 ? -10.325 11.822 13.915 1.00 96.69 74 LEU A O 1
ATOM 569 N N . GLU A 1 75 ? -12.464 11.429 13.368 1.00 97.19 75 GLU A N 1
ATOM 570 C CA . GLU A 1 75 ? -12.789 12.806 12.971 1.00 97.19 75 GLU A CA 1
ATOM 571 C C . GLU A 1 75 ? -12.589 13.797 14.128 1.00 97.19 75 GLU A C 1
ATOM 573 O O . GLU A 1 75 ? -11.952 14.829 13.945 1.00 97.19 75 GLU A O 1
ATOM 578 N N . GLN A 1 76 ? -13.016 13.448 15.347 1.00 96.56 76 GLN A N 1
ATOM 579 C CA . GLN A 1 76 ? -12.775 14.260 16.549 1.00 96.56 76 GLN A CA 1
ATOM 580 C C . GLN A 1 76 ? -11.285 14.414 16.883 1.00 96.56 76 GLN A C 1
ATOM 582 O O . GLN A 1 76 ? -10.844 15.482 17.307 1.00 96.56 76 GLN A O 1
ATOM 587 N N . ILE A 1 77 ? -10.490 13.352 16.724 1.00 95.31 77 ILE A N 1
ATOM 588 C CA . ILE A 1 77 ? -9.031 13.430 16.900 1.00 95.31 77 ILE A CA 1
ATOM 589 C C . ILE A 1 77 ? -8.446 14.338 15.822 1.00 95.31 77 ILE A C 1
ATOM 591 O O . ILE A 1 77 ? -7.659 15.235 16.120 1.00 95.31 77 ILE A O 1
ATOM 595 N N . ALA A 1 78 ? -8.895 14.161 14.581 1.00 94.81 78 ALA A N 1
ATOM 596 C CA . ALA A 1 78 ? -8.471 14.980 13.470 1.00 94.81 78 ALA A CA 1
ATOM 597 C C . ALA A 1 78 ? -8.823 16.447 13.660 1.00 94.81 78 ALA A C 1
ATOM 599 O O . ALA A 1 78 ? -7.996 17.260 13.299 1.00 94.81 78 ALA A O 1
ATOM 600 N N . GLU A 1 79 ? -9.950 16.831 14.258 1.00 94.25 79 GLU A N 1
ATOM 601 C CA . GLU A 1 79 ? -10.260 18.236 14.565 1.00 94.25 79 GLU A CA 1
ATOM 602 C C . GLU A 1 79 ? -9.196 18.889 15.460 1.00 94.25 79 GLU A C 1
ATOM 604 O O . GLU A 1 79 ? -8.767 20.008 15.173 1.00 94.25 79 GL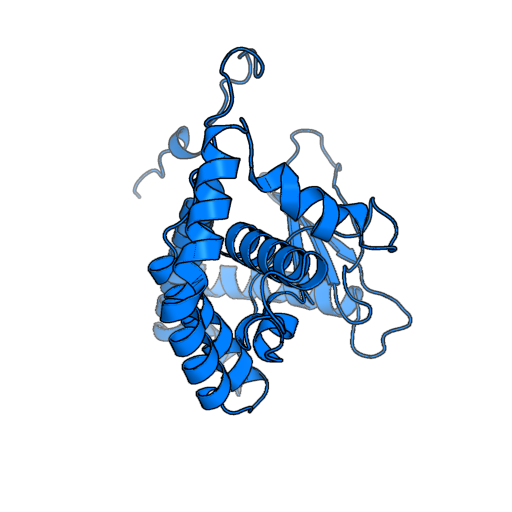U A O 1
ATOM 609 N N . ASN A 1 80 ? -8.713 18.162 16.470 1.00 93.44 80 ASN A N 1
ATOM 610 C CA . ASN A 1 80 ? -7.817 18.682 17.506 1.00 93.44 80 ASN A CA 1
ATOM 611 C C . ASN A 1 80 ? -6.322 18.553 17.172 1.00 93.44 80 ASN A C 1
ATOM 613 O O . ASN A 1 80 ? -5.505 19.257 17.761 1.00 93.44 80 ASN A O 1
ATOM 617 N N . GLU A 1 81 ? -5.959 17.703 16.212 1.00 91.31 81 GLU A N 1
ATOM 618 C CA . GLU A 1 81 ? -4.568 17.462 15.827 1.00 91.31 81 GLU A CA 1
ATOM 619 C C . GLU A 1 81 ? -4.210 18.158 14.502 1.00 91.31 81 GLU A C 1
ATOM 621 O O . GLU A 1 81 ? -4.976 18.096 13.533 1.00 91.31 81 GLU A O 1
ATOM 626 N N . PRO A 1 82 ? -3.033 18.802 14.387 1.00 89.56 82 PRO A N 1
ATOM 627 C CA . PRO A 1 82 ? -2.571 19.348 13.111 1.00 89.56 82 PRO A CA 1
ATOM 628 C C . PRO A 1 82 ? -2.257 18.238 12.095 1.00 89.56 82 PRO A C 1
ATOM 630 O O . PRO A 1 82 ? -2.376 18.453 10.890 1.00 89.56 82 PRO A O 1
ATOM 633 N N . ASN A 1 83 ? -1.887 17.044 12.570 1.00 90.25 83 ASN A N 1
ATOM 634 C CA . ASN A 1 83 ? -1.668 15.860 11.748 1.00 90.25 83 ASN A CA 1
ATOM 635 C C . ASN A 1 83 ? -2.067 14.590 12.516 1.00 90.25 83 ASN A C 1
ATOM 637 O O . ASN A 1 83 ? -1.256 13.994 13.222 1.00 90.25 83 ASN A O 1
ATOM 641 N N . TRP A 1 84 ? -3.314 14.161 12.326 1.00 93.69 84 TRP A N 1
ATOM 642 C CA . TRP A 1 84 ? -3.868 12.971 12.974 1.00 93.69 84 TRP A CA 1
ATOM 643 C C . TRP A 1 84 ? -3.195 11.663 12.543 1.00 93.69 84 TRP A C 1
ATOM 645 O O . TRP A 1 84 ? -3.192 10.701 13.304 1.00 93.69 84 TRP A O 1
ATOM 655 N N . ILE A 1 85 ? -2.600 11.608 11.343 1.00 90.25 85 ILE A N 1
ATOM 656 C CA . ILE A 1 85 ? -1.950 10.394 10.824 1.00 90.25 85 ILE A CA 1
ATOM 657 C C . ILE A 1 85 ? -0.796 9.992 11.746 1.00 90.25 85 ILE A C 1
ATOM 659 O O . ILE A 1 85 ? -0.620 8.810 12.045 1.00 90.25 85 ILE A O 1
ATOM 663 N N . ASN A 1 86 ? -0.046 10.972 12.257 1.00 86.94 86 ASN A N 1
ATOM 664 C CA . ASN A 1 86 ? 1.076 10.735 13.164 1.00 86.94 86 ASN A CA 1
ATOM 665 C C . ASN A 1 86 ? 0.650 10.118 14.504 1.00 86.94 86 ASN A C 1
ATOM 667 O O . ASN A 1 86 ? 1.468 9.458 15.138 1.00 86.94 86 ASN A O 1
ATOM 671 N N . CYS A 1 87 ? -0.605 10.281 14.927 1.00 89.06 87 CYS A N 1
ATOM 672 C CA . CYS A 1 87 ? -1.112 9.665 16.153 1.00 89.06 87 CYS A CA 1
ATOM 673 C C . CYS A 1 87 ? -1.208 8.136 16.043 1.00 89.06 87 CYS A C 1
ATOM 675 O O . CYS A 1 87 ? -1.150 7.455 17.061 1.00 89.06 87 CYS A O 1
ATOM 677 N N . PHE A 1 88 ? -1.329 7.598 14.823 1.00 90.81 88 PHE A N 1
ATOM 678 C CA . PHE A 1 88 ? -1.565 6.170 14.586 1.00 90.81 88 PHE A CA 1
ATOM 679 C C . PHE A 1 88 ? -0.447 5.527 13.771 1.00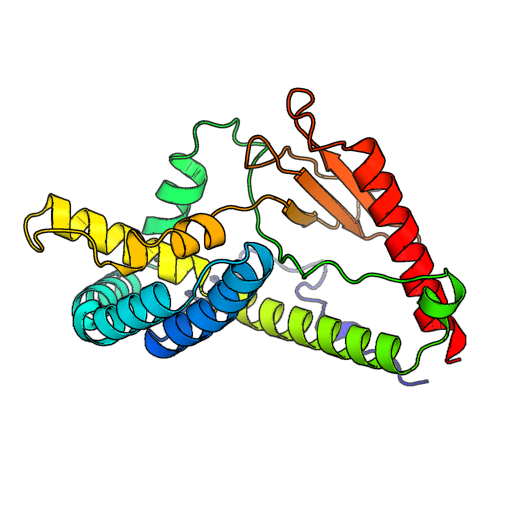 90.81 88 PHE A C 1
ATOM 681 O O . PHE A 1 88 ? 0.210 4.591 14.223 1.00 90.81 88 PHE A O 1
ATOM 688 N N . TRP A 1 89 ? -0.189 6.057 12.576 1.00 83.69 89 TRP A N 1
ATOM 689 C CA . TRP A 1 89 ? 0.720 5.440 11.616 1.00 83.69 89 TRP A CA 1
ATOM 690 C C . TRP A 1 89 ? 2.168 5.459 12.105 1.00 83.69 89 TRP A C 1
ATOM 692 O O . TRP A 1 89 ? 2.891 4.479 11.940 1.00 83.69 89 TRP A O 1
ATOM 702 N N . LEU A 1 90 ? 2.604 6.549 12.745 1.00 81.19 90 LEU A N 1
ATOM 703 C CA . LEU A 1 90 ? 3.957 6.635 13.293 1.00 81.19 90 LEU A CA 1
ATOM 704 C C . LEU A 1 90 ? 4.187 5.573 14.394 1.00 81.19 90 LEU A C 1
ATOM 706 O O . LEU A 1 90 ? 5.110 4.768 14.236 1.00 81.19 90 LEU A O 1
ATOM 710 N N . PRO A 1 91 ? 3.357 5.476 15.452 1.00 81.81 91 PRO A N 1
ATOM 711 C CA . PRO A 1 91 ? 3.475 4.403 16.437 1.00 81.81 91 PRO A CA 1
ATOM 712 C C . PRO A 1 91 ? 3.388 2.988 15.855 1.00 81.81 91 PRO A C 1
ATOM 714 O O . PRO A 1 91 ? 4.235 2.148 16.162 1.00 81.81 91 PRO A O 1
ATOM 717 N N . GLU A 1 92 ? 2.393 2.706 15.014 1.00 77.50 92 GLU A N 1
ATOM 718 C CA . GLU A 1 92 ? 2.113 1.341 14.549 1.00 77.50 92 GLU A CA 1
ATOM 719 C C . GLU A 1 92 ? 3.102 0.884 13.473 1.00 77.50 92 GLU A C 1
ATOM 721 O O . GLU A 1 92 ? 3.699 -0.186 13.586 1.00 77.50 92 GLU A O 1
ATOM 726 N N . MET A 1 93 ? 3.339 1.703 12.449 1.00 74.75 93 MET A N 1
ATOM 727 C CA . MET A 1 93 ? 4.109 1.279 11.277 1.00 74.75 93 MET A CA 1
ATOM 728 C C . MET A 1 93 ? 5.605 1.553 11.407 1.00 74.75 93 MET A C 1
ATOM 730 O O . MET A 1 93 ? 6.402 0.809 10.840 1.00 74.75 93 MET A O 1
ATOM 734 N N . TYR A 1 94 ? 6.005 2.576 12.168 1.00 67.75 94 TYR A N 1
ATOM 735 C CA . TYR A 1 94 ? 7.419 2.933 12.320 1.00 67.75 94 TYR A CA 1
ATOM 736 C C . TYR A 1 94 ? 8.000 2.549 13.684 1.00 67.75 94 TYR A C 1
ATOM 738 O O . TYR A 1 94 ? 9.126 2.064 13.738 1.00 67.75 94 TYR A O 1
ATOM 746 N N . LEU A 1 95 ? 7.272 2.747 14.789 1.00 74.69 95 LEU A N 1
ATOM 747 C CA . LEU A 1 95 ? 7.831 2.550 16.139 1.00 74.69 95 LEU A CA 1
ATOM 748 C C . LEU A 1 95 ? 7.579 1.148 16.724 1.00 74.69 95 LEU A C 1
ATOM 750 O O . LEU A 1 95 ? 8.324 0.696 17.600 1.00 74.69 95 LEU A O 1
ATOM 754 N N . SER A 1 96 ? 6.558 0.432 16.248 1.00 69.06 96 SER A N 1
ATOM 755 C CA . SER A 1 96 ? 6.233 -0.920 16.730 1.00 69.06 96 SER A CA 1
ATOM 756 C C . SER A 1 96 ? 7.008 -2.018 15.997 1.00 69.06 96 SER A C 1
ATOM 758 O O . SER A 1 96 ? 7.275 -3.077 16.571 1.00 69.06 96 SER A O 1
ATOM 760 N N . VAL A 1 97 ? 7.456 -1.758 14.766 1.00 61.78 97 VAL A N 1
ATOM 761 C CA . VAL A 1 97 ? 8.278 -2.690 13.984 1.00 61.78 97 VAL A CA 1
ATOM 762 C C . VAL A 1 97 ? 9.675 -2.799 14.608 1.00 61.78 97 VAL A C 1
ATOM 764 O O . VAL A 1 97 ? 10.453 -1.853 14.625 1.00 61.78 97 VAL A O 1
ATOM 767 N N . ARG A 1 98 ? 10.030 -3.984 15.119 1.00 57.53 98 ARG A N 1
ATOM 768 C CA . ARG A 1 98 ? 11.324 -4.260 15.787 1.00 57.53 98 ARG A CA 1
ATOM 769 C C . ARG A 1 98 ? 12.481 -4.562 14.818 1.00 57.53 98 ARG A C 1
ATOM 771 O O . ARG A 1 98 ? 13.519 -5.077 15.230 1.00 57.53 98 ARG A O 1
ATOM 778 N N . LEU A 1 99 ? 12.303 -4.279 13.530 1.00 53.91 99 LEU A N 1
ATOM 779 C CA . LEU A 1 99 ? 13.352 -4.386 12.513 1.00 53.91 99 LEU A CA 1
ATOM 780 C C . LEU A 1 99 ? 14.162 -3.077 12.478 1.00 53.91 99 LEU A C 1
ATOM 782 O O . LEU A 1 99 ? 13.632 -2.018 12.793 1.00 53.91 99 LEU A O 1
ATOM 786 N N . ALA A 1 100 ? 15.447 -3.125 12.108 1.00 47.19 100 ALA A N 1
ATOM 787 C CA . ALA A 1 100 ? 16.309 -1.935 12.101 1.00 47.19 100 ALA A CA 1
ATOM 788 C C . ALA A 1 100 ? 15.688 -0.771 11.288 1.00 47.19 100 ALA A C 1
ATOM 790 O O . ALA A 1 100 ? 15.283 -0.957 10.142 1.00 47.19 100 ALA A O 1
ATOM 791 N N . LEU A 1 101 ? 15.609 0.425 11.882 1.00 38.56 101 LEU A N 1
ATOM 792 C CA . LEU A 1 101 ? 14.819 1.562 11.373 1.00 38.56 101 LEU A CA 1
ATOM 793 C C . LEU A 1 101 ? 15.304 2.203 10.053 1.00 38.56 101 LEU A C 1
ATOM 795 O O . LEU A 1 101 ? 14.448 2.569 9.252 1.00 38.56 101 LEU A O 1
ATOM 799 N N . PRO A 1 102 ? 16.613 2.279 9.723 1.00 43.00 102 PRO A N 1
ATOM 800 C CA . PRO A 1 102 ? 17.065 2.817 8.427 1.00 43.00 102 PRO A CA 1
ATOM 801 C C . PRO A 1 102 ? 16.665 1.959 7.214 1.00 43.00 102 PRO A C 1
ATOM 803 O O . PRO A 1 102 ? 16.968 2.297 6.076 1.00 43.00 102 PRO A O 1
ATOM 806 N N . VAL A 1 103 ? 16.050 0.800 7.461 1.00 45.16 103 VAL A N 1
ATOM 807 C CA . VAL A 1 103 ? 16.030 -0.332 6.543 1.00 45.16 103 VAL A CA 1
ATOM 808 C C . VAL A 1 103 ? 14.607 -0.664 6.080 1.00 45.16 103 VAL A C 1
ATOM 810 O O . VAL A 1 103 ? 14.500 -1.432 5.144 1.00 45.16 103 VAL A O 1
ATOM 813 N N . ASN A 1 104 ? 13.513 -0.127 6.643 1.00 40.75 104 ASN A N 1
ATOM 814 C CA . ASN A 1 104 ? 12.230 -0.841 6.515 1.00 40.75 104 ASN A CA 1
ATOM 815 C C . ASN A 1 104 ? 10.928 -0.039 6.303 1.00 40.75 104 ASN A C 1
ATOM 817 O O . ASN A 1 104 ? 9.915 -0.451 6.860 1.00 40.75 104 ASN A O 1
ATOM 821 N N . THR A 1 105 ? 10.855 1.013 5.469 1.00 36.53 105 THR A N 1
ATOM 822 C CA . THR A 1 105 ? 9.512 1.585 5.182 1.00 36.53 105 THR A CA 1
ATOM 823 C C . THR A 1 105 ? 9.311 2.170 3.780 1.00 36.53 105 THR A C 1
ATOM 825 O O . THR A 1 105 ? 10.109 3.011 3.373 1.00 36.53 105 THR A O 1
ATOM 828 N N . ASN A 1 106 ? 8.249 1.711 3.079 1.00 50.38 106 ASN A N 1
ATOM 829 C CA . ASN A 1 106 ? 7.278 2.439 2.217 1.00 50.38 106 ASN A CA 1
ATOM 830 C C . ASN A 1 106 ? 6.634 1.549 1.100 1.00 50.38 106 ASN A C 1
ATOM 832 O O . ASN A 1 106 ? 7.283 0.631 0.603 1.00 50.38 106 ASN A O 1
ATOM 836 N N . PRO A 1 107 ? 5.361 1.781 0.702 1.00 40.97 107 PRO A N 1
ATOM 837 C CA . PRO A 1 107 ? 4.508 0.790 0.006 1.00 40.97 107 PRO A CA 1
ATOM 838 C C . PRO A 1 107 ? 4.586 0.755 -1.543 1.00 40.97 107 PRO A C 1
ATOM 840 O O . PRO A 1 107 ? 4.994 1.726 -2.180 1.00 40.97 107 PRO A O 1
ATOM 843 N N . ALA A 1 108 ? 4.140 -0.362 -2.154 1.00 41.53 108 ALA A N 1
ATOM 844 C CA . ALA A 1 108 ? 3.925 -0.552 -3.606 1.00 41.53 108 ALA A CA 1
ATOM 845 C C . ALA A 1 108 ? 2.877 -1.657 -3.930 1.00 41.53 108 ALA A C 1
ATOM 847 O O . ALA A 1 108 ? 2.583 -2.494 -3.079 1.00 41.53 108 ALA A O 1
ATOM 848 N N . TYR A 1 109 ? 2.342 -1.688 -5.166 1.00 35.72 109 TYR A N 1
ATOM 849 C CA . TYR A 1 109 ? 1.290 -2.619 -5.644 1.00 35.72 109 TYR A CA 1
ATOM 850 C C . TYR A 1 109 ? 1.831 -3.889 -6.347 1.00 35.72 109 TYR A C 1
ATOM 852 O O . TYR A 1 109 ? 2.889 -3.853 -6.973 1.00 35.72 109 TYR A O 1
ATOM 860 N N . ILE A 1 110 ? 1.075 -5.002 -6.307 1.00 33.44 110 ILE A N 1
ATOM 861 C CA . ILE A 1 110 ? 1.387 -6.296 -6.963 1.00 33.44 110 ILE A CA 1
ATOM 862 C C . ILE A 1 110 ? 0.283 -6.663 -7.979 1.00 33.44 110 ILE A C 1
ATOM 864 O O . ILE A 1 110 ? -0.901 -6.576 -7.661 1.00 33.44 110 ILE A O 1
ATOM 868 N N . PHE A 1 111 ? 0.661 -7.127 -9.180 1.00 37.69 111 PHE A N 1
ATOM 869 C CA . PHE A 1 111 ? -0.257 -7.595 -10.237 1.00 37.69 111 PHE A CA 1
ATOM 870 C C . PHE A 1 111 ? -0.188 -9.125 -10.444 1.00 37.69 111 PHE A C 1
ATOM 872 O O . PHE A 1 111 ? 0.858 -9.728 -10.194 1.00 37.69 111 PHE A O 1
ATOM 879 N N . PRO A 1 112 ? -1.269 -9.779 -10.924 1.00 41.62 112 PRO A N 1
ATOM 880 C CA . PRO A 1 112 ? -1.282 -11.222 -11.174 1.00 41.62 112 PRO A CA 1
ATOM 881 C C . PRO A 1 112 ? -0.339 -11.647 -12.314 1.00 41.62 112 PRO A C 1
ATOM 883 O O . PRO A 1 112 ? -0.223 -10.974 -13.339 1.00 41.62 112 PRO A O 1
ATOM 886 N N . GLN A 1 113 ? 0.293 -12.814 -12.152 1.00 42.06 113 GLN A N 1
ATOM 887 C CA . GLN A 1 113 ? 1.226 -13.398 -13.121 1.00 42.06 113 GLN A CA 1
ATOM 888 C C . GLN A 1 113 ? 0.512 -13.761 -14.437 1.00 42.06 113 GLN A C 1
ATOM 890 O O . GLN A 1 113 ? -0.414 -14.571 -14.444 1.00 42.06 113 GLN A O 1
ATOM 895 N N . GLN A 1 114 ? 0.958 -13.191 -15.563 1.00 51.34 114 GLN A N 1
ATOM 896 C CA . GLN A 1 114 ? 0.470 -13.540 -16.905 1.00 51.34 114 GLN A CA 1
ATOM 897 C C . GLN A 1 114 ? 1.452 -14.495 -17.600 1.00 51.34 114 GLN A C 1
ATOM 899 O O . GLN A 1 114 ? 2.663 -14.289 -17.547 1.00 51.34 114 GLN A O 1
ATOM 904 N N . ALA A 1 115 ? 0.939 -15.541 -18.255 1.00 50.09 115 ALA A N 1
ATOM 905 C CA . ALA A 1 115 ? 1.752 -16.502 -19.001 1.00 50.09 115 ALA A CA 1
ATOM 906 C C . ALA A 1 115 ? 1.877 -16.089 -20.478 1.00 50.09 115 ALA A C 1
ATOM 908 O O . ALA A 1 115 ? 0.868 -15.852 -21.142 1.00 50.09 115 ALA A O 1
ATOM 909 N N . PHE A 1 116 ? 3.104 -16.051 -21.004 1.00 57.00 116 PHE A N 1
ATOM 910 C CA . PHE A 1 116 ? 3.394 -15.771 -22.416 1.00 57.00 116 PHE A CA 1
ATOM 911 C C . PHE A 1 116 ? 4.228 -16.907 -23.018 1.00 57.00 116 PHE A C 1
ATOM 913 O O . PHE A 1 116 ? 5.095 -17.453 -22.338 1.00 57.00 116 PHE A O 1
ATOM 920 N N . LYS A 1 117 ? 3.956 -17.271 -24.280 1.00 63.03 117 LYS A N 1
ATOM 921 C CA . LYS A 1 117 ? 4.617 -18.397 -24.965 1.00 63.03 117 LYS A CA 1
ATOM 922 C C . LYS A 1 117 ? 5.921 -17.990 -25.657 1.00 63.03 117 LYS A C 1
ATOM 924 O O . LYS A 1 117 ? 6.842 -18.798 -25.704 1.00 63.03 117 LYS A O 1
ATOM 929 N N . THR A 1 118 ? 6.027 -16.755 -26.154 1.00 63.47 118 THR A N 1
ATOM 930 C CA . THR A 1 118 ? 7.243 -16.239 -26.804 1.00 63.47 118 THR A CA 1
ATOM 931 C C . THR A 1 118 ? 7.507 -14.762 -26.480 1.00 63.47 118 THR A C 1
ATOM 933 O O . THR A 1 118 ? 6.600 -14.032 -26.080 1.00 63.47 118 THR A O 1
ATOM 936 N N . ARG A 1 119 ? 8.749 -14.294 -26.698 1.00 57.22 119 ARG A N 1
ATOM 937 C CA . ARG A 1 119 ? 9.119 -12.863 -26.618 1.00 57.22 119 ARG A CA 1
ATOM 938 C C . ARG A 1 119 ? 8.382 -12.016 -27.668 1.00 57.22 119 ARG A C 1
ATOM 940 O O . ARG A 1 119 ? 8.085 -10.855 -27.434 1.00 57.22 119 ARG A O 1
ATOM 947 N N . LYS A 1 120 ? 8.021 -12.604 -28.810 1.00 55.06 120 LYS A N 1
ATOM 948 C CA . LYS A 1 120 ? 7.265 -11.908 -29.856 1.00 55.06 120 LYS A CA 1
ATOM 949 C C . LYS A 1 120 ? 5.802 -11.691 -29.445 1.00 55.06 120 LYS A C 1
ATOM 951 O O . LYS A 1 120 ? 5.312 -10.570 -29.518 1.00 55.06 120 LYS A O 1
ATOM 956 N N . ASP A 1 121 ? 5.180 -12.696 -28.819 1.00 60.44 121 ASP A N 1
ATOM 957 C CA . ASP A 1 121 ? 3.894 -12.538 -28.114 1.00 60.44 121 ASP A CA 1
ATOM 958 C C . ASP A 1 121 ? 4.001 -11.540 -26.950 1.00 60.44 121 ASP A C 1
ATOM 960 O O . ASP A 1 121 ? 2.996 -10.996 -26.478 1.00 60.44 121 ASP A O 1
ATOM 964 N N . GLN A 1 122 ? 5.220 -11.322 -26.434 1.00 54.34 122 GLN A N 1
ATOM 965 C CA . GLN A 1 122 ? 5.479 -10.324 -25.409 1.00 54.34 122 GLN A CA 1
ATOM 966 C C . GLN A 1 122 ? 5.345 -8.882 -25.911 1.00 54.34 122 GLN A C 1
ATOM 968 O O . GLN A 1 122 ? 4.841 -8.059 -25.149 1.00 54.34 122 GLN A O 1
ATOM 973 N N . ILE A 1 123 ? 5.715 -8.626 -27.166 1.00 53.50 123 ILE A N 1
ATOM 974 C CA . ILE A 1 123 ? 6.012 -7.290 -27.699 1.00 53.50 123 ILE A CA 1
ATOM 975 C C . ILE A 1 123 ? 4.966 -6.827 -28.738 1.00 53.50 123 ILE A C 1
ATOM 977 O O . ILE A 1 123 ? 4.523 -5.688 -28.681 1.00 53.50 123 ILE A O 1
ATOM 981 N N . GLU A 1 124 ? 4.448 -7.715 -29.596 1.00 58.09 124 GLU A N 1
ATOM 982 C CA . GLU A 1 124 ? 3.709 -7.360 -30.830 1.00 58.09 124 GLU A CA 1
ATOM 983 C C . GLU A 1 124 ? 2.219 -6.966 -30.624 1.00 58.09 124 GLU A C 1
ATOM 985 O O . GLU A 1 124 ? 1.351 -7.275 -31.439 1.00 58.09 124 GLU A O 1
ATOM 990 N N . CYS A 1 125 ? 1.851 -6.329 -29.508 1.00 56.72 125 CYS A N 1
ATOM 991 C CA . CYS A 1 125 ? 0.458 -6.325 -29.058 1.00 56.72 125 CYS A CA 1
ATOM 992 C C . CYS A 1 125 ? -0.072 -4.938 -28.673 1.00 56.72 125 CYS A C 1
ATOM 994 O O . CYS A 1 125 ? 0.154 -4.462 -27.561 1.00 56.72 125 CYS A O 1
ATOM 996 N N . LYS A 1 126 ? -0.912 -4.347 -29.534 1.00 66.50 126 LYS A N 1
ATOM 997 C CA . LYS A 1 126 ? -1.719 -3.150 -29.222 1.00 66.50 126 LYS A CA 1
ATOM 998 C C . LYS A 1 126 ? -2.441 -3.265 -27.868 1.00 66.50 126 LYS A C 1
ATOM 1000 O O . LYS A 1 126 ? -2.446 -2.320 -27.092 1.00 66.50 126 LYS A O 1
ATOM 1005 N N . VAL A 1 127 ? -2.925 -4.464 -27.526 1.00 76.62 127 VAL A N 1
ATOM 1006 C CA . VAL A 1 127 ? -3.562 -4.762 -26.227 1.00 76.62 127 VAL A CA 1
ATOM 1007 C C . VAL A 1 127 ? -2.598 -4.585 -25.048 1.00 76.62 127 VAL A C 1
ATOM 1009 O O . VAL A 1 127 ? -3.017 -4.205 -23.959 1.00 76.62 127 VAL A O 1
ATOM 1012 N N . LYS A 1 128 ? -1.301 -4.864 -25.215 1.00 74.62 128 LYS A N 1
ATOM 1013 C CA . LYS A 1 128 ? -0.302 -4.628 -24.161 1.00 74.62 128 LYS A CA 1
ATOM 1014 C C . LYS A 1 128 ? -0.005 -3.165 -23.979 1.00 74.62 128 LYS A C 1
ATOM 1016 O O . LYS A 1 128 ? 0.152 -2.745 -22.839 1.00 74.62 128 LYS A O 1
ATOM 1021 N N . ARG A 1 129 ? 0.020 -2.408 -25.074 1.00 80.88 129 ARG A N 1
ATOM 1022 C CA . ARG A 1 129 ? 0.144 -0.961 -24.991 1.00 80.88 129 ARG A CA 1
ATOM 1023 C C . ARG A 1 129 ? -1.060 -0.349 -24.280 1.00 80.88 129 ARG 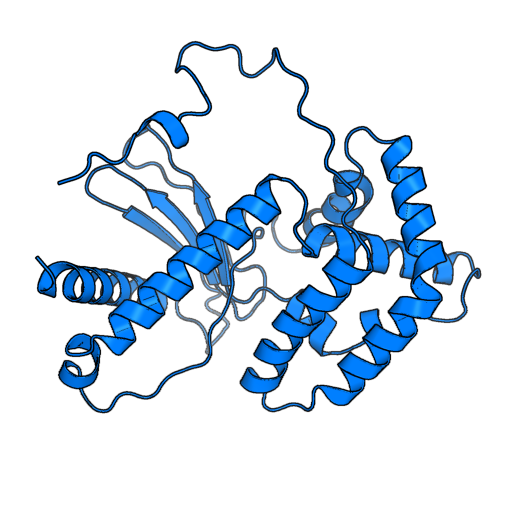A C 1
ATOM 1025 O O . ARG A 1 129 ? -0.874 0.349 -23.296 1.00 80.88 129 ARG A O 1
ATOM 1032 N N . GLU A 1 130 ? -2.271 -0.723 -24.684 1.00 85.19 130 GLU A N 1
ATOM 1033 C CA . GLU A 1 130 ? -3.512 -0.290 -24.028 1.00 85.19 130 GLU A CA 1
ATOM 1034 C C . GLU A 1 130 ? -3.513 -0.641 -22.530 1.00 85.19 130 GLU A C 1
ATOM 1036 O O . GLU A 1 130 ? -3.796 0.206 -21.688 1.00 85.19 130 GLU A O 1
ATOM 1041 N N . LYS A 1 131 ? -3.126 -1.870 -22.163 1.00 82.69 131 LYS A N 1
ATOM 1042 C CA . LYS A 1 131 ? -3.007 -2.275 -20.752 1.00 82.69 131 LYS A CA 1
ATOM 1043 C C . LYS A 1 131 ? -1.921 -1.509 -19.997 1.00 82.69 131 LYS A C 1
ATOM 1045 O O . LYS A 1 131 ? -2.114 -1.218 -18.819 1.00 82.69 131 LYS A O 1
ATOM 1050 N N . PHE A 1 132 ? -0.792 -1.221 -20.641 1.00 81.62 132 PHE A N 1
ATOM 1051 C CA . PHE A 1 132 ? 0.277 -0.411 -20.066 1.00 81.62 132 PHE A CA 1
ATOM 1052 C C . PHE A 1 132 ? -0.216 1.010 -19.784 1.00 81.62 132 PHE A C 1
ATOM 1054 O O . PHE A 1 132 ? -0.059 1.485 -18.663 1.00 81.62 132 PHE A O 1
ATOM 1061 N N . ASP A 1 133 ? -0.877 1.648 -20.752 1.00 82.75 133 ASP A N 1
ATOM 1062 C CA . ASP A 1 133 ? -1.405 3.005 -20.604 1.00 82.75 133 ASP A CA 1
ATOM 1063 C C . ASP A 1 133 ? -2.450 3.059 -19.471 1.00 82.75 133 ASP A C 1
ATOM 1065 O O . ASP A 1 133 ? -2.329 3.882 -18.564 1.00 82.75 133 ASP A O 1
ATOM 1069 N N . VAL A 1 134 ? -3.383 2.096 -19.416 1.00 86.19 134 VAL A N 1
ATOM 1070 C CA . VAL A 1 134 ? -4.353 1.966 -18.308 1.00 86.19 134 VAL A CA 1
ATOM 1071 C C . VAL A 1 134 ? -3.657 1.794 -16.952 1.00 86.19 134 VAL A C 1
ATOM 1073 O O . VAL A 1 134 ? -4.075 2.388 -15.955 1.00 86.19 134 VAL A O 1
ATOM 1076 N N . ALA A 1 135 ? -2.591 0.991 -16.883 1.00 79.00 135 ALA A N 1
ATOM 1077 C CA . ALA A 1 135 ? -1.842 0.788 -15.645 1.00 79.00 135 ALA A CA 1
ATOM 1078 C C . ALA A 1 135 ? -1.125 2.072 -15.191 1.00 79.00 135 ALA A C 1
ATOM 1080 O O . ALA A 1 135 ? -1.173 2.409 -14.007 1.00 79.00 135 ALA A O 1
ATOM 1081 N N . VAL A 1 136 ? -0.510 2.813 -16.119 1.00 78.25 136 VAL A N 1
ATOM 1082 C CA . VAL A 1 136 ? 0.153 4.098 -15.843 1.00 78.25 136 VAL A CA 1
ATOM 1083 C C . VAL A 1 136 ? -0.853 5.149 -15.378 1.00 78.25 136 VAL A C 1
ATOM 1085 O O . VAL A 1 136 ? -0.616 5.828 -14.378 1.00 78.25 136 VAL A O 1
ATOM 1088 N N . GLU A 1 137 ? -1.999 5.260 -16.048 1.00 81.94 137 GLU A N 1
ATOM 1089 C CA . GLU A 1 137 ? -3.072 6.179 -15.660 1.00 81.94 137 GLU A CA 1
ATOM 1090 C C . GLU A 1 137 ? -3.605 5.862 -14.263 1.00 81.94 137 GLU A C 1
ATOM 1092 O O . GLU A 1 137 ? -3.763 6.767 -13.434 1.00 81.94 137 GLU A O 1
ATOM 1097 N N . ARG A 1 138 ? -3.827 4.574 -13.968 1.00 83.44 138 ARG A N 1
ATOM 1098 C CA . ARG A 1 138 ? -4.275 4.136 -12.646 1.00 83.44 138 ARG A CA 1
ATOM 1099 C C . ARG A 1 138 ? -3.235 4.444 -11.575 1.00 83.44 138 ARG A C 1
ATOM 1101 O O . ARG A 1 138 ? -3.608 4.984 -10.535 1.00 83.44 138 ARG A O 1
ATOM 1108 N N . GLN A 1 139 ? -1.956 4.168 -11.833 1.00 78.44 139 GLN A N 1
ATOM 1109 C CA . GLN A 1 139 ? -0.862 4.502 -10.919 1.00 78.44 139 GLN A CA 1
ATOM 1110 C C . GLN A 1 139 ? -0.819 6.010 -10.640 1.00 78.44 139 GLN A C 1
ATOM 1112 O O . GLN A 1 139 ? -0.765 6.417 -9.483 1.00 78.44 139 GLN A O 1
ATOM 1117 N N . ALA A 1 140 ? -0.921 6.850 -11.675 1.00 75.06 140 ALA A N 1
ATOM 1118 C CA . ALA A 1 140 ? -0.918 8.302 -11.522 1.00 75.06 140 ALA A CA 1
ATOM 1119 C C . ALA A 1 140 ? -2.130 8.813 -10.724 1.00 75.06 140 ALA A C 1
ATOM 1121 O O . ALA A 1 140 ? -1.994 9.729 -9.911 1.00 75.06 140 ALA A O 1
ATOM 1122 N N . ALA A 1 141 ? -3.313 8.227 -10.933 1.00 83.31 141 ALA A N 1
ATOM 1123 C CA . ALA A 1 141 ? -4.516 8.563 -10.176 1.00 83.31 141 ALA A CA 1
ATOM 1124 C C . ALA A 1 141 ? -4.373 8.218 -8.688 1.00 83.31 141 ALA A C 1
ATOM 1126 O O . ALA A 1 141 ? -4.622 9.075 -7.843 1.00 83.31 141 ALA A O 1
ATOM 1127 N N . VAL A 1 142 ? -3.905 7.008 -8.377 1.00 81.81 142 VAL A N 1
ATOM 1128 C CA . VAL A 1 142 ? -3.673 6.556 -6.998 1.00 81.81 142 VAL A CA 1
ATOM 1129 C C . VAL A 1 142 ? -2.573 7.377 -6.317 1.00 81.81 142 VAL A C 1
ATOM 1131 O O . VAL A 1 142 ? -2.716 7.761 -5.160 1.00 81.81 142 VAL A O 1
ATOM 1134 N N . THR A 1 143 ? -1.498 7.734 -7.028 1.00 77.12 143 THR A N 1
ATOM 1135 C CA . THR A 1 143 ? -0.467 8.634 -6.489 1.00 77.12 143 THR A CA 1
ATOM 1136 C C . THR A 1 143 ? -1.053 9.999 -6.125 1.00 77.12 143 THR A C 1
ATOM 1138 O O . THR A 1 143 ? -0.809 10.470 -5.018 1.00 77.12 143 THR A O 1
ATOM 1141 N N . ARG A 1 144 ? -1.859 10.620 -7.001 1.00 82.69 144 ARG A N 1
ATOM 1142 C CA . ARG A 1 144 ? -2.530 11.902 -6.700 1.00 82.69 144 ARG A CA 1
ATOM 1143 C C . ARG A 1 144 ? -3.470 11.801 -5.498 1.00 82.69 144 ARG A C 1
ATOM 1145 O O . ARG A 1 144 ? -3.547 12.715 -4.680 1.00 82.69 144 ARG A O 1
ATOM 1152 N N . GLU A 1 145 ? -4.176 10.688 -5.383 1.00 85.75 145 GLU A N 1
ATOM 1153 C CA . GLU A 1 145 ? -5.055 10.412 -4.253 1.00 85.75 145 GLU A CA 1
ATOM 1154 C C . GLU A 1 145 ? -4.271 10.316 -2.933 1.00 85.75 145 GLU A C 1
ATOM 1156 O O . GLU A 1 145 ? -4.617 10.968 -1.948 1.00 85.75 145 GLU A O 1
ATOM 1161 N N . ASN A 1 146 ? -3.154 9.588 -2.929 1.00 84.50 146 ASN A N 1
ATOM 1162 C CA . ASN A 1 146 ? -2.323 9.414 -1.741 1.00 84.50 146 ASN A CA 1
ATOM 1163 C C . ASN A 1 146 ? -1.646 10.721 -1.300 1.00 84.50 146 ASN A C 1
ATOM 1165 O O . ASN A 1 146 ? -1.683 11.042 -0.114 1.00 84.50 146 ASN A O 1
ATOM 1169 N N . ILE A 1 147 ? -1.081 11.512 -2.226 1.00 81.06 147 ILE A N 1
ATOM 1170 C CA . ILE A 1 147 ? -0.429 12.793 -1.874 1.00 81.06 147 ILE A CA 1
ATOM 1171 C C . ILE A 1 147 ? -1.419 13.838 -1.347 1.00 81.06 147 ILE A C 1
ATOM 1173 O O . ILE A 1 147 ? -1.020 14.746 -0.627 1.00 81.06 147 ILE A O 1
ATOM 1177 N N . THR A 1 148 ? -2.705 13.716 -1.692 1.00 86.62 148 THR A N 1
ATOM 1178 C CA . THR A 1 148 ? -3.769 14.594 -1.177 1.00 86.62 148 THR A CA 1
ATOM 1179 C C . THR A 1 148 ? -4.417 14.053 0.099 1.00 86.62 148 THR A C 1
ATOM 1181 O O . THR A 1 148 ? -5.370 14.648 0.591 1.00 86.62 148 THR A O 1
ATOM 1184 N N . GLY A 1 149 ? -3.909 12.944 0.653 1.00 87.75 149 GLY A N 1
ATOM 1185 C CA . GLY A 1 149 ? -4.382 12.363 1.911 1.00 87.75 149 GLY A CA 1
ATOM 1186 C C . GLY A 1 149 ? -5.638 11.494 1.797 1.00 87.75 149 GLY A C 1
ATOM 1187 O O . GLY A 1 149 ? -6.215 11.146 2.819 1.00 87.75 149 GLY A O 1
ATOM 1188 N N . HIS A 1 150 ? -6.053 11.109 0.588 1.00 90.88 150 HIS A N 1
ATOM 1189 C CA . HIS A 1 150 ? -7.253 10.293 0.336 1.00 90.88 150 HIS A CA 1
ATOM 1190 C C . HIS A 1 150 ? -6.954 8.792 0.144 1.00 90.88 150 HIS A C 1
ATOM 1192 O O . HIS A 1 150 ? -7.842 8.010 -0.220 1.00 90.88 150 HIS A O 1
ATOM 1198 N N . GLY A 1 151 ? -5.700 8.392 0.379 1.00 89.94 151 GLY A N 1
ATOM 1199 C CA . GLY A 1 151 ? -5.278 6.994 0.430 1.00 89.94 151 GLY A CA 1
ATOM 1200 C C . GLY A 1 151 ? -5.931 6.230 1.583 1.00 89.94 151 GLY A C 1
ATOM 1201 O O . GLY A 1 151 ? -6.432 6.824 2.538 1.00 89.94 151 GLY A O 1
ATOM 1202 N N . ILE A 1 152 ? -5.937 4.897 1.504 1.00 94.88 152 ILE A N 1
ATOM 1203 C CA . ILE A 1 152 ? -6.678 4.071 2.469 1.00 94.88 152 ILE A CA 1
ATOM 1204 C C . ILE A 1 152 ? -5.837 3.593 3.649 1.00 94.88 152 ILE A C 1
ATOM 1206 O O . ILE A 1 152 ? -6.391 3.372 4.717 1.00 94.88 152 ILE A O 1
ATOM 1210 N N . ASP A 1 153 ? -4.526 3.444 3.481 1.00 92.88 153 ASP A N 1
ATOM 1211 C CA . ASP A 1 153 ? -3.653 2.764 4.439 1.00 92.88 153 ASP A CA 1
ATOM 1212 C C . ASP A 1 153 ? -3.649 3.465 5.803 1.00 92.88 153 ASP A C 1
ATOM 1214 O O . ASP A 1 153 ? -3.957 2.849 6.823 1.00 92.88 153 ASP A O 1
ATOM 1218 N N . ASN A 1 154 ? -3.403 4.781 5.815 1.00 94.00 154 ASN A N 1
ATOM 1219 C CA . ASN A 1 154 ? -3.427 5.594 7.036 1.00 94.00 154 ASN A CA 1
ATOM 1220 C C . ASN A 1 154 ? -4.792 5.537 7.730 1.00 94.00 154 ASN A C 1
ATOM 1222 O O . ASN A 1 154 ? -4.870 5.467 8.956 1.00 94.00 154 ASN A O 1
ATOM 1226 N N . HIS A 1 155 ? -5.866 5.550 6.937 1.00 97.31 155 HIS A N 1
ATOM 1227 C CA . HIS A 1 155 ? -7.223 5.508 7.455 1.00 97.31 155 HIS A CA 1
ATOM 1228 C C . HIS A 1 155 ? -7.535 4.145 8.087 1.00 97.31 155 HIS A C 1
ATOM 1230 O O . HIS A 1 155 ? -7.940 4.083 9.244 1.00 97.31 155 HIS A O 1
ATOM 1236 N N . LEU A 1 156 ? -7.274 3.048 7.373 1.00 97.06 156 LEU A N 1
ATOM 1237 C CA . LEU A 1 156 ? -7.465 1.683 7.867 1.00 97.06 156 LEU A CA 1
ATOM 1238 C C . LEU A 1 156 ? -6.607 1.391 9.102 1.00 97.06 156 LEU A C 1
ATOM 1240 O O . LEU A 1 156 ? -7.095 0.758 10.037 1.00 97.06 156 LEU A O 1
ATOM 1244 N N . CYS A 1 157 ? -5.366 1.884 9.136 1.00 95.94 157 CYS A N 1
ATOM 1245 C CA . CYS A 1 157 ? -4.500 1.789 10.307 1.00 95.94 157 CYS A CA 1
ATOM 1246 C C . CYS A 1 157 ? -5.135 2.478 11.516 1.00 95.94 157 CYS A C 1
ATOM 1248 O O . CYS A 1 157 ? -5.270 1.853 12.562 1.00 95.94 157 CYS A O 1
ATOM 1250 N N . ALA A 1 158 ? -5.579 3.730 11.374 1.00 97.06 158 ALA A N 1
ATOM 1251 C CA . ALA A 1 158 ? -6.203 4.462 12.471 1.00 97.06 158 ALA A CA 1
ATOM 1252 C C . ALA A 1 158 ? -7.498 3.800 12.957 1.00 97.06 158 ALA A C 1
ATOM 1254 O O . ALA A 1 158 ? -7.689 3.641 14.161 1.00 97.06 158 ALA A O 1
ATOM 1255 N N . LEU A 1 159 ? -8.364 3.351 12.042 1.00 97.62 159 LEU A N 1
ATOM 1256 C CA . LEU A 1 159 ? -9.595 2.643 12.400 1.00 97.62 159 LEU A CA 1
ATOM 1257 C C . LEU A 1 159 ? -9.302 1.328 13.145 1.00 97.62 159 LEU A C 1
ATOM 1259 O O . LEU A 1 159 ? -9.973 1.029 14.132 1.00 97.62 159 LEU A O 1
ATOM 1263 N N . SER A 1 160 ? -8.293 0.568 12.708 1.00 96.81 160 SER A N 1
ATOM 1264 C CA . SER A 1 160 ? -7.864 -0.675 13.362 1.00 96.81 160 SER A CA 1
ATOM 1265 C C . SER A 1 160 ? -7.281 -0.419 14.757 1.00 96.81 160 SER A C 1
ATOM 1267 O O . SER A 1 160 ? -7.656 -1.091 15.722 1.00 96.81 160 SER A O 1
ATOM 1269 N N . THR A 1 161 ? -6.430 0.602 14.903 1.00 96.31 161 THR A N 1
ATOM 1270 C CA . THR A 1 161 ? -5.870 1.010 16.201 1.00 96.31 161 THR A CA 1
ATOM 1271 C C . THR A 1 161 ? -6.965 1.456 17.163 1.00 96.31 161 THR A C 1
ATOM 1273 O O . THR A 1 161 ? -7.040 0.941 18.275 1.00 96.31 161 THR A O 1
ATOM 1276 N N . LEU A 1 162 ? -7.874 2.332 16.729 1.00 96.81 162 LEU A N 1
ATOM 1277 C CA . LEU A 1 162 ? -8.993 2.796 17.553 1.00 96.81 162 LEU A CA 1
ATOM 1278 C C . LEU A 1 162 ? -9.941 1.655 17.942 1.00 96.81 162 LEU A C 1
ATOM 1280 O O . LEU A 1 162 ? -10.470 1.644 19.052 1.00 96.81 162 LEU A O 1
ATOM 1284 N N . ALA A 1 163 ? -10.152 0.676 17.058 1.00 96.06 163 ALA A N 1
ATOM 1285 C CA . ALA A 1 163 ? -10.924 -0.515 17.388 1.00 96.06 163 ALA A CA 1
ATOM 1286 C C . ALA A 1 163 ? -10.238 -1.349 18.481 1.00 96.06 163 ALA A C 1
ATOM 1288 O O . ALA A 1 163 ? -10.894 -1.772 19.431 1.00 96.06 163 ALA A O 1
ATOM 1289 N N . ARG A 1 164 ? -8.918 -1.554 18.385 1.00 95.25 164 ARG A N 1
ATOM 1290 C CA . ARG A 1 164 ? -8.123 -2.235 19.422 1.00 95.25 164 ARG A CA 1
ATOM 1291 C C . ARG A 1 164 ? -8.169 -1.495 20.759 1.00 95.25 164 ARG A C 1
ATOM 1293 O O . ARG A 1 164 ? -8.347 -2.134 21.791 1.00 95.25 164 ARG A O 1
ATOM 1300 N N . GLU A 1 165 ? -8.033 -0.173 20.749 1.00 95.31 165 GLU A N 1
ATOM 1301 C CA . GLU A 1 165 ? -8.152 0.659 21.953 1.00 95.31 165 GLU A CA 1
ATOM 1302 C C . GLU A 1 165 ? -9.548 0.551 22.570 1.00 95.31 165 GLU A C 1
ATOM 1304 O O . GLU A 1 165 ? -9.677 0.372 23.776 1.00 95.31 165 GLU A O 1
ATOM 1309 N N . ALA A 1 166 ? -10.604 0.571 21.753 1.00 94.69 166 ALA A N 1
ATOM 1310 C CA . ALA A 1 166 ? -11.969 0.391 22.234 1.00 94.69 166 ALA A CA 1
ATOM 1311 C C . ALA A 1 166 ? -12.184 -0.979 22.903 1.00 94.69 166 ALA A C 1
ATOM 1313 O O . ALA A 1 166 ? -12.932 -1.056 23.877 1.00 94.69 166 ALA A O 1
ATOM 1314 N N . VAL A 1 167 ? -11.521 -2.038 22.424 1.00 95.56 167 VAL A N 1
ATOM 1315 C CA . VAL A 1 167 ? -11.509 -3.346 23.104 1.00 95.56 167 VAL A CA 1
ATOM 1316 C C . VAL A 1 167 ? -10.772 -3.260 24.438 1.00 95.56 167 VAL A C 1
ATOM 1318 O O . VAL A 1 167 ? -11.294 -3.712 25.454 1.00 95.56 167 VAL A O 1
ATOM 1321 N N . ALA A 1 168 ? -9.578 -2.662 24.457 1.00 95.44 168 ALA A N 1
ATOM 1322 C CA . ALA A 1 168 ? -8.775 -2.520 25.673 1.00 95.44 168 ALA A CA 1
ATOM 1323 C C . ALA A 1 168 ? -9.493 -1.699 26.763 1.00 95.44 168 ALA A C 1
ATOM 1325 O O . ALA A 1 168 ? -9.399 -2.025 27.944 1.00 95.44 168 ALA A O 1
ATOM 1326 N N . ASP A 1 169 ? -10.264 -0.690 26.355 1.00 95.56 169 ASP A N 1
ATOM 1327 C CA . ASP A 1 169 ? -11.099 0.146 27.221 1.00 95.56 169 ASP A CA 1
ATOM 1328 C C . ASP A 1 169 ? -12.419 -0.531 27.647 1.00 95.56 169 ASP A C 1
ATOM 1330 O O . ASP A 1 169 ? -13.209 0.070 28.378 1.00 95.56 169 ASP A O 1
ATOM 1334 N N . GLY A 1 170 ? -12.716 -1.741 27.159 1.00 94.12 170 GLY A N 1
ATOM 1335 C CA . GLY A 1 170 ? -13.976 -2.444 27.426 1.00 94.12 170 GLY A CA 1
ATOM 1336 C C . GLY A 1 170 ? -15.213 -1.799 26.785 1.00 94.12 170 GLY A C 1
ATOM 1337 O O . GLY A 1 170 ? -16.332 -2.042 27.229 1.00 94.12 170 GLY A O 1
ATOM 1338 N N . LYS A 1 171 ? -15.037 -0.957 25.758 1.00 91.81 171 LYS A N 1
ATOM 1339 C CA . LYS A 1 171 ? -16.138 -0.309 25.016 1.00 91.81 171 LYS A CA 1
ATOM 1340 C C . LYS A 1 171 ? -16.778 -1.242 23.988 1.00 91.81 171 LYS A C 1
ATOM 1342 O O . LYS A 1 171 ? -17.948 -1.061 23.659 1.00 91.81 171 LYS A O 1
ATOM 1347 N N . ILE A 1 172 ? -16.011 -2.195 23.461 1.00 92.44 172 ILE A N 1
ATOM 1348 C CA . ILE A 1 172 ? -16.485 -3.277 22.589 1.00 92.44 172 ILE A CA 1
ATOM 1349 C C . ILE A 1 172 ? -15.822 -4.592 23.011 1.00 92.44 172 ILE A C 1
ATOM 1351 O O . ILE A 1 172 ? -14.685 -4.586 23.471 1.00 92.44 172 ILE A O 1
ATOM 1355 N N . ASP A 1 173 ? -16.510 -5.720 22.831 1.00 91.88 173 ASP A N 1
ATOM 1356 C CA . ASP A 1 173 ? -16.020 -7.013 23.333 1.00 91.88 173 ASP A CA 1
ATOM 1357 C C . ASP A 1 173 ? -14.836 -7.568 22.526 1.00 91.88 173 ASP A C 1
ATOM 1359 O O . ASP A 1 173 ? -13.945 -8.216 23.073 1.00 91.88 173 ASP A O 1
ATOM 1363 N N . GLN A 1 174 ? -14.840 -7.356 21.206 1.00 93.56 174 GLN A N 1
ATOM 1364 C CA . GLN A 1 174 ? -13.831 -7.874 20.279 1.00 93.56 174 GLN A CA 1
ATOM 1365 C C . GLN A 1 174 ? -13.601 -6.902 19.114 1.00 93.56 174 GLN A C 1
ATOM 1367 O O . GLN A 1 174 ? -14.508 -6.132 18.777 1.00 93.56 174 GLN A O 1
ATOM 1372 N N . PRO A 1 175 ? -12.423 -6.948 18.458 1.00 93.06 175 PRO A N 1
ATOM 1373 C CA . PRO A 1 175 ? -12.190 -6.176 17.247 1.00 93.06 175 PRO A CA 1
ATOM 1374 C C . PRO A 1 175 ? -13.208 -6.547 16.154 1.00 93.06 175 PRO A C 1
ATOM 1376 O O . PRO A 1 175 ? -13.564 -7.722 16.023 1.00 93.06 175 PRO A O 1
ATOM 1379 N N . PRO A 1 176 ? -13.666 -5.581 15.340 1.00 96.25 176 PRO A N 1
ATOM 1380 C CA . PRO A 1 176 ? -14.480 -5.866 14.167 1.00 96.25 176 PRO A CA 1
ATOM 1381 C C . PRO A 1 176 ? -13.843 -6.919 13.255 1.00 96.25 176 PRO A C 1
ATOM 1383 O O . PRO A 1 176 ? -12.640 -6.875 13.011 1.00 96.25 176 PRO A O 1
ATOM 1386 N N . GLU A 1 177 ? -14.671 -7.806 12.689 1.00 96.56 177 GLU A N 1
ATOM 1387 C CA . GLU A 1 177 ? -14.233 -8.916 11.818 1.00 96.56 177 GLU A CA 1
ATOM 1388 C C . GLU A 1 177 ? -13.340 -8.461 10.655 1.00 96.56 177 GLU A C 1
ATOM 1390 O O . GLU A 1 177 ? -12.486 -9.215 10.208 1.00 96.56 177 GLU A O 1
ATOM 1395 N N . LEU A 1 178 ? -13.506 -7.222 10.181 1.00 97.00 178 LEU A N 1
ATOM 1396 C CA . LEU A 1 178 ? -12.655 -6.638 9.145 1.00 97.00 178 LEU A CA 1
ATOM 1397 C C . LEU A 1 178 ? -11.168 -6.652 9.531 1.00 97.00 178 LEU A C 1
ATOM 1399 O O . LEU A 1 178 ? -10.331 -6.965 8.695 1.00 97.00 178 LEU A O 1
ATOM 1403 N N . PHE A 1 179 ? -10.839 -6.313 10.779 1.00 96.69 179 PHE A N 1
ATOM 1404 C CA . PHE A 1 179 ? -9.452 -6.159 11.237 1.00 96.69 179 PHE A CA 1
ATOM 1405 C C . PHE A 1 179 ? -8.818 -7.467 11.713 1.00 96.69 179 PHE A C 1
ATOM 1407 O O . PHE A 1 179 ? -7.654 -7.476 12.097 1.00 96.69 179 PHE A O 1
ATOM 1414 N N . THR A 1 180 ? -9.577 -8.561 11.705 1.00 95.19 180 THR A N 1
ATOM 1415 C CA . THR A 1 180 ? -9.088 -9.922 11.968 1.00 95.19 180 THR A CA 1
ATOM 1416 C C . THR A 1 180 ? -9.179 -10.812 10.726 1.00 95.19 180 THR A C 1
ATOM 1418 O O . THR A 1 180 ? -8.863 -12.001 10.789 1.00 95.19 180 THR A O 1
ATOM 1421 N N . ASP A 1 181 ? -9.611 -10.249 9.593 1.00 96.31 181 ASP A N 1
ATOM 1422 C CA . ASP A 1 181 ? -9.718 -10.948 8.320 1.00 96.31 181 ASP A CA 1
ATOM 1423 C C . ASP A 1 181 ? -8.322 -11.191 7.711 1.00 96.31 181 ASP A C 1
ATOM 1425 O O . ASP A 1 181 ? -7.538 -10.249 7.579 1.00 96.31 181 ASP A O 1
ATOM 1429 N N . PRO A 1 182 ? -7.996 -12.412 7.249 1.00 95.69 182 PRO A N 1
ATOM 1430 C CA . PRO A 1 182 ? -6.675 -12.702 6.687 1.00 95.69 182 PRO A CA 1
ATOM 1431 C C . PRO A 1 182 ? -6.293 -11.865 5.457 1.00 95.69 182 PRO A C 1
ATOM 1433 O O . PRO A 1 182 ? -5.105 -11.716 5.166 1.00 95.69 182 PRO A O 1
ATOM 1436 N N . LEU A 1 183 ? -7.265 -11.335 4.699 1.00 95.75 183 LEU A N 1
ATOM 1437 C CA . LEU A 1 183 ? -6.959 -10.434 3.583 1.00 95.75 183 LEU A CA 1
ATOM 1438 C C . LEU A 1 183 ? -6.592 -9.026 4.054 1.00 95.75 183 LEU A C 1
ATOM 1440 O O . LEU A 1 183 ? -5.849 -8.353 3.342 1.00 95.75 183 LEU A O 1
ATOM 1444 N N . PHE A 1 184 ? -7.044 -8.605 5.239 1.00 96.12 184 PHE A N 1
ATOM 1445 C CA . PHE A 1 184 ? -6.594 -7.361 5.857 1.00 96.12 184 PHE A CA 1
ATOM 1446 C C . PHE A 1 184 ? -5.112 -7.457 6.227 1.00 96.12 184 PHE A C 1
ATOM 1448 O O . PHE A 1 184 ? -4.326 -6.586 5.854 1.00 96.12 184 PHE A O 1
ATOM 1455 N N . ASP A 1 185 ? -4.712 -8.561 6.865 1.00 92.44 185 ASP A N 1
ATOM 1456 C CA . ASP A 1 185 ? -3.309 -8.823 7.205 1.00 92.44 185 ASP A CA 1
ATOM 1457 C C . ASP A 1 185 ? -2.420 -8.862 5.961 1.00 92.44 185 ASP A C 1
ATOM 1459 O O . ASP A 1 185 ? -1.326 -8.301 5.956 1.00 92.44 185 ASP A O 1
ATOM 1463 N N . GLU A 1 186 ? -2.882 -9.502 4.883 1.00 92.50 186 GLU A N 1
ATOM 1464 C CA . GLU A 1 186 ? -2.118 -9.532 3.639 1.00 92.50 186 GLU A CA 1
ATOM 1465 C C . GLU A 1 186 ? -2.065 -8.164 2.951 1.00 92.50 186 GLU A C 1
ATOM 1467 O O . GLU A 1 186 ? -1.027 -7.826 2.389 1.00 92.50 186 GLU A O 1
ATOM 1472 N N . LEU A 1 187 ? -3.136 -7.366 2.996 1.00 91.56 187 LEU A N 1
ATOM 1473 C CA . LEU A 1 187 ? -3.116 -6.006 2.456 1.00 91.56 187 LEU A CA 1
ATOM 1474 C C . LEU A 1 187 ? -2.072 -5.141 3.175 1.00 91.56 187 LEU A C 1
ATOM 1476 O O . LEU A 1 187 ? -1.351 -4.388 2.528 1.00 91.56 187 LEU A O 1
ATOM 1480 N N . MET A 1 188 ? -1.969 -5.288 4.498 1.00 89.75 188 MET A N 1
ATOM 1481 C CA . MET A 1 188 ? -1.001 -4.577 5.341 1.00 89.75 188 MET A CA 1
ATOM 1482 C C . MET A 1 188 ? 0.398 -5.214 5.333 1.00 89.75 188 MET A C 1
ATOM 1484 O O . MET A 1 188 ? 1.314 -4.747 6.016 1.00 89.75 188 MET A O 1
ATOM 1488 N N . ARG A 1 189 ? 0.595 -6.280 4.552 1.00 90.06 189 ARG A N 1
ATOM 1489 C CA . ARG A 1 189 ? 1.873 -6.961 4.380 1.00 90.06 189 ARG A CA 1
ATOM 1490 C C . ARG A 1 189 ? 2.495 -6.527 3.057 1.00 90.06 189 ARG A C 1
ATOM 1492 O O . ARG A 1 189 ? 1.937 -6.755 1.991 1.00 90.06 189 ARG A O 1
ATOM 1499 N N . PHE A 1 190 ? 3.711 -5.979 3.112 1.00 87.56 190 PHE A N 1
ATOM 1500 C CA . PHE A 1 190 ? 4.380 -5.397 1.939 1.00 87.56 190 PHE A CA 1
ATOM 1501 C C . PHE A 1 190 ? 5.612 -6.211 1.474 1.00 87.56 190 PHE A C 1
ATOM 1503 O O . PHE A 1 190 ? 6.745 -5.879 1.829 1.00 87.56 190 PHE A O 1
ATOM 1510 N N . PRO A 1 191 ? 5.448 -7.279 0.661 1.00 88.94 191 PRO A N 1
ATOM 1511 C CA . PRO A 1 191 ? 6.564 -8.036 0.082 1.00 88.94 191 PRO A CA 1
ATOM 1512 C C . PRO A 1 191 ? 7.490 -7.236 -0.836 1.00 88.94 191 PRO A C 1
ATOM 1514 O O . PRO A 1 191 ? 8.627 -7.645 -1.045 1.00 88.94 191 PRO A O 1
ATOM 1517 N N . LEU A 1 192 ? 7.035 -6.118 -1.398 1.00 85.31 192 LEU A N 1
ATOM 1518 C CA . LEU A 1 192 ? 7.861 -5.217 -2.193 1.00 85.31 192 LEU A CA 1
ATOM 1519 C C . LEU A 1 192 ? 7.698 -3.798 -1.652 1.00 85.31 192 LEU A C 1
ATOM 1521 O O . LEU A 1 192 ? 6.640 -3.193 -1.791 1.00 85.31 192 LEU A O 1
ATOM 1525 N N . SER A 1 193 ? 8.756 -3.287 -1.031 1.00 86.38 193 SER A N 1
ATOM 1526 C CA . SER A 1 193 ? 8.806 -1.949 -0.446 1.00 86.38 193 SER A CA 1
ATOM 1527 C C . SER A 1 193 ? 9.639 -1.027 -1.338 1.00 86.38 193 SER A C 1
ATOM 1529 O O . SER A 1 193 ? 10.824 -1.291 -1.561 1.00 86.38 193 SER A O 1
ATOM 1531 N N . THR A 1 194 ? 9.050 0.046 -1.879 1.00 85.31 194 THR A N 1
ATOM 1532 C CA . THR A 1 194 ? 9.697 0.925 -2.881 1.00 85.31 194 THR A CA 1
ATOM 1533 C C . THR A 1 194 ? 9.632 2.400 -2.492 1.00 85.31 194 THR A C 1
ATOM 1535 O O . THR A 1 194 ? 8.668 2.831 -1.862 1.00 85.31 194 THR A O 1
ATOM 1538 N N . SER A 1 195 ? 10.633 3.186 -2.890 1.00 85.44 195 SER A N 1
ATOM 1539 C CA . SER A 1 195 ? 10.608 4.638 -2.732 1.00 85.44 195 SER A CA 1
ATOM 1540 C C . SER A 1 195 ? 11.404 5.335 -3.827 1.00 85.44 195 SER A C 1
ATOM 1542 O O . SER A 1 195 ? 12.482 4.887 -4.226 1.00 85.44 195 SER A O 1
ATOM 1544 N N . GLN A 1 196 ? 10.858 6.452 -4.303 1.00 83.81 196 GLN A N 1
ATOM 1545 C CA . GLN A 1 196 ? 11.579 7.368 -5.170 1.00 83.81 196 GLN A CA 1
ATOM 1546 C C . GLN A 1 196 ? 12.293 8.403 -4.307 1.00 83.81 196 GLN A C 1
ATOM 1548 O O . GLN A 1 196 ? 11.648 9.148 -3.571 1.00 83.81 196 GLN A O 1
ATOM 1553 N N . VAL A 1 197 ? 13.615 8.484 -4.434 1.00 83.44 197 VAL A N 1
ATOM 1554 C CA . VAL A 1 197 ? 14.424 9.521 -3.786 1.00 83.44 197 VAL A CA 1
ATOM 1555 C C . VAL A 1 197 ? 15.380 10.088 -4.820 1.00 83.44 197 VAL A C 1
ATOM 1557 O O . VAL A 1 197 ? 16.484 9.585 -5.021 1.00 83.44 197 VAL A O 1
ATOM 1560 N N . THR A 1 198 ? 14.911 11.122 -5.517 1.00 80.50 198 THR A N 1
ATOM 1561 C CA . THR A 1 198 ? 15.684 11.793 -6.560 1.00 80.50 198 THR A CA 1
ATOM 1562 C C . THR A 1 198 ? 16.578 12.869 -5.956 1.00 80.50 198 THR A C 1
ATOM 1564 O O . THR A 1 198 ? 16.095 13.755 -5.252 1.00 80.50 198 THR A O 1
ATOM 1567 N N . THR A 1 199 ? 17.876 12.812 -6.252 1.00 78.56 199 THR A N 1
ATOM 1568 C CA . THR A 1 199 ? 18.870 13.793 -5.792 1.00 78.56 199 THR A CA 1
ATOM 1569 C C . THR A 1 199 ? 19.545 14.476 -6.973 1.00 78.56 199 THR A C 1
ATOM 1571 O O . THR A 1 199 ? 19.733 13.870 -8.026 1.00 78.56 199 THR A O 1
ATOM 1574 N N . THR A 1 200 ? 19.966 15.727 -6.786 1.00 80.00 200 THR A N 1
ATOM 1575 C CA . THR A 1 200 ? 20.807 16.455 -7.754 1.00 80.00 200 THR A CA 1
ATOM 1576 C C . THR A 1 200 ? 22.298 16.163 -7.584 1.00 80.00 200 THR A C 1
ATOM 1578 O O . THR A 1 200 ? 23.097 16.491 -8.457 1.00 80.00 200 THR A O 1
ATOM 1581 N N . VAL A 1 201 ? 22.684 15.552 -6.461 1.00 79.38 201 VAL A N 1
ATOM 1582 C CA . VAL A 1 201 ? 24.056 15.111 -6.202 1.00 79.38 201 VAL A CA 1
ATOM 1583 C C . VAL A 1 201 ? 24.312 13.822 -6.977 1.00 79.38 201 VAL A C 1
ATOM 1585 O O . VAL A 1 201 ? 23.575 12.846 -6.807 1.00 79.38 201 VAL A O 1
ATOM 1588 N N . ALA A 1 202 ? 25.346 13.839 -7.820 1.00 74.56 202 ALA A N 1
ATOM 1589 C CA . ALA A 1 202 ? 25.763 12.691 -8.618 1.00 74.56 202 ALA A CA 1
ATOM 1590 C C . ALA A 1 202 ? 26.139 11.491 -7.733 1.00 74.56 202 ALA A C 1
ATOM 1592 O O . ALA A 1 202 ? 26.587 11.661 -6.597 1.00 74.56 202 ALA A O 1
ATOM 1593 N N . ASP A 1 203 ? 25.921 10.283 -8.257 1.00 74.38 203 ASP A N 1
ATOM 1594 C CA . ASP A 1 203 ? 26.266 8.996 -7.630 1.00 74.38 203 ASP A CA 1
ATOM 1595 C C . ASP A 1 203 ? 25.730 8.789 -6.202 1.00 74.38 203 ASP A C 1
ATOM 1597 O O . ASP A 1 203 ? 26.194 7.926 -5.456 1.00 74.38 203 ASP A O 1
ATOM 1601 N N . THR A 1 204 ? 24.712 9.557 -5.816 1.00 80.31 204 THR A N 1
ATOM 1602 C CA . THR A 1 204 ? 24.054 9.438 -4.518 1.00 80.31 204 THR A CA 1
ATOM 1603 C C . THR A 1 204 ? 22.773 8.636 -4.665 1.00 80.31 204 THR A C 1
ATOM 1605 O O . THR A 1 204 ? 21.973 8.857 -5.573 1.00 80.31 204 THR A O 1
ATOM 1608 N N . PHE A 1 205 ? 22.546 7.696 -3.754 1.00 80.69 205 PHE A N 1
ATOM 1609 C CA . PHE A 1 205 ? 21.307 6.935 -3.708 1.00 80.69 205 PHE A CA 1
ATOM 1610 C C . PHE A 1 205 ? 20.969 6.551 -2.272 1.00 80.69 205 PHE A C 1
ATOM 1612 O O . PHE A 1 205 ? 21.845 6.257 -1.458 1.00 80.69 205 PHE A O 1
ATOM 1619 N N . LEU A 1 206 ? 19.675 6.536 -1.968 1.00 84.56 206 LEU A N 1
ATOM 1620 C CA . LEU A 1 206 ? 19.172 5.916 -0.751 1.00 84.56 206 LEU A CA 1
ATOM 1621 C C . LEU A 1 206 ? 19.140 4.395 -0.944 1.00 84.56 206 LEU A C 1
ATOM 1623 O O . LEU A 1 206 ? 18.892 3.909 -2.045 1.00 84.56 206 LEU A O 1
ATOM 1627 N N . CYS A 1 207 ? 19.342 3.634 0.127 1.00 84.88 207 CYS A N 1
ATOM 1628 C CA . CYS A 1 207 ? 19.056 2.206 0.140 1.00 84.88 207 CYS A CA 1
ATOM 1629 C C . CYS A 1 207 ? 18.465 1.786 1.485 1.00 84.88 207 CYS A C 1
ATOM 1631 O O . CYS A 1 207 ? 18.718 2.416 2.509 1.00 84.88 207 CYS A O 1
ATOM 1633 N N . TYR A 1 208 ? 17.668 0.722 1.463 1.00 83.38 208 TYR A N 1
ATOM 1634 C CA . TYR A 1 208 ? 17.047 0.128 2.643 1.00 83.38 208 TYR A CA 1
ATOM 1635 C C . TYR A 1 208 ? 16.711 -1.346 2.353 1.00 83.38 208 TYR A C 1
ATOM 1637 O O . TYR A 1 208 ? 16.771 -1.793 1.206 1.00 83.38 208 TYR A O 1
ATOM 1645 N N . GLY A 1 209 ? 16.439 -2.129 3.393 1.00 86.00 209 GLY A N 1
ATOM 1646 C CA . GLY A 1 209 ? 16.136 -3.563 3.359 1.00 86.00 209 GLY A CA 1
ATOM 1647 C C . GLY A 1 209 ? 14.651 -3.905 3.139 1.00 86.00 209 GLY A C 1
ATOM 1648 O O . GLY A 1 209 ? 13.810 -3.030 2.952 1.00 86.00 209 GLY A O 1
ATOM 1649 N N . PRO A 1 210 ? 14.297 -5.198 3.154 1.00 88.38 210 PRO A N 1
ATOM 1650 C CA . PRO A 1 210 ? 12.903 -5.630 3.081 1.00 88.38 210 PRO A CA 1
ATOM 1651 C C . PRO A 1 210 ? 12.153 -5.528 4.411 1.00 88.38 210 PRO A C 1
ATOM 1653 O O . PRO A 1 210 ? 12.644 -5.999 5.434 1.00 88.38 210 PRO A O 1
ATOM 1656 N N . VAL A 1 211 ? 10.894 -5.083 4.358 1.00 85.88 211 VAL A N 1
ATOM 1657 C CA . VAL A 1 211 ? 10.024 -4.923 5.545 1.00 85.88 211 VAL A CA 1
ATOM 1658 C C . VAL A 1 211 ? 9.369 -6.221 6.018 1.00 85.88 211 VAL A C 1
ATOM 1660 O O . VAL A 1 211 ? 8.782 -6.278 7.095 1.00 85.88 211 VAL A O 1
ATOM 1663 N N . VAL A 1 212 ? 9.495 -7.288 5.227 1.00 89.44 212 VAL A N 1
ATOM 1664 C CA . VAL A 1 212 ? 9.080 -8.644 5.590 1.00 89.44 212 VAL A CA 1
ATOM 1665 C C . VAL A 1 212 ? 10.196 -9.645 5.277 1.00 89.44 212 VAL A C 1
ATOM 1667 O O . VAL A 1 212 ? 10.979 -9.419 4.349 1.00 89.44 212 VAL A O 1
ATOM 1670 N N . PRO A 1 213 ? 10.302 -10.768 6.017 1.00 91.75 213 PRO A N 1
ATOM 1671 C CA . PRO A 1 213 ? 11.407 -11.721 5.865 1.00 91.75 213 PRO A CA 1
ATOM 1672 C C . PRO A 1 213 ? 11.598 -12.282 4.451 1.00 91.75 213 PRO A C 1
ATOM 1674 O O . PRO A 1 213 ? 12.710 -12.659 4.087 1.00 91.75 213 PRO A O 1
ATOM 1677 N N . ASP A 1 214 ? 10.526 -12.343 3.673 1.00 92.25 214 ASP A N 1
ATOM 1678 C CA . ASP A 1 214 ? 10.448 -12.890 2.324 1.00 92.25 214 ASP A CA 1
ATOM 1679 C C . ASP A 1 214 ? 10.118 -11.830 1.264 1.00 92.25 214 ASP A C 1
ATOM 1681 O 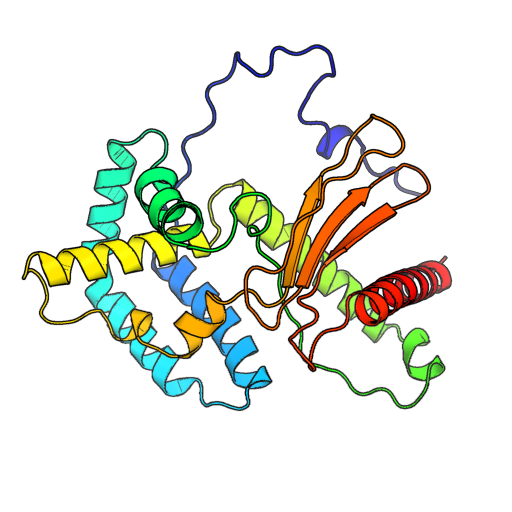O . ASP A 1 214 ? 9.528 -12.146 0.234 1.00 92.25 214 ASP A O 1
ATOM 1685 N N . GLY A 1 215 ? 10.512 -10.580 1.513 1.00 92.31 215 GLY A N 1
ATOM 1686 C CA . GLY A 1 215 ? 10.290 -9.463 0.601 1.00 92.31 215 GLY A CA 1
ATOM 1687 C C . GLY A 1 215 ? 11.562 -8.851 0.013 1.00 92.31 215 GLY A C 1
ATOM 1688 O O . GLY A 1 215 ? 12.677 -9.361 0.180 1.00 92.31 215 GLY A O 1
ATOM 1689 N N . TYR A 1 216 ? 11.366 -7.696 -0.619 1.00 92.06 216 TYR A N 1
ATOM 1690 C CA . TYR A 1 216 ? 12.376 -6.828 -1.213 1.00 92.06 216 TYR A CA 1
ATOM 1691 C C . TYR A 1 216 ? 12.247 -5.389 -0.702 1.00 92.06 216 TYR A C 1
ATOM 1693 O O . TYR A 1 216 ? 11.136 -4.894 -0.504 1.00 92.06 216 TYR A O 1
ATOM 1701 N N . GLY A 1 217 ? 13.380 -4.705 -0.545 1.00 91.62 217 GLY A N 1
ATOM 1702 C CA . GLY A 1 217 ? 13.451 -3.242 -0.512 1.00 91.62 217 GLY A CA 1
ATOM 1703 C C . GLY A 1 217 ? 14.041 -2.739 -1.829 1.00 91.62 217 GLY A C 1
ATOM 1704 O O . GLY A 1 217 ? 14.977 -3.346 -2.349 1.00 91.62 217 GLY A O 1
ATOM 1705 N N . SER A 1 218 ? 13.484 -1.681 -2.412 1.00 91.88 218 SER A N 1
ATOM 1706 C CA . SER A 1 218 ? 13.933 -1.156 -3.704 1.00 91.88 218 SER A CA 1
ATOM 1707 C C . SER A 1 218 ? 13.739 0.356 -3.802 1.00 91.88 218 SER A C 1
ATOM 1709 O O . SER A 1 218 ? 12.722 0.829 -4.315 1.00 91.88 218 SER A O 1
ATOM 1711 N N . ALA A 1 219 ? 14.738 1.110 -3.347 1.00 90.06 219 ALA A N 1
ATOM 1712 C CA . ALA A 1 219 ? 14.799 2.550 -3.586 1.00 90.06 219 ALA A CA 1
ATOM 1713 C C . ALA A 1 219 ? 15.256 2.829 -5.024 1.00 90.06 219 ALA A C 1
ATOM 1715 O O . ALA A 1 219 ? 16.049 2.060 -5.581 1.00 90.06 219 ALA A O 1
ATOM 1716 N N . TYR A 1 220 ? 14.818 3.942 -5.605 1.00 86.94 220 TYR A N 1
ATOM 1717 C CA . TYR A 1 220 ? 15.313 4.386 -6.903 1.00 86.94 220 TYR A CA 1
ATOM 1718 C C . TYR A 1 220 ? 15.509 5.900 -6.993 1.00 86.94 220 TYR A C 1
ATOM 1720 O O . TYR A 1 220 ? 14.719 6.691 -6.476 1.00 86.94 220 TYR A O 1
ATOM 1728 N N . ASN A 1 221 ? 16.580 6.290 -7.683 1.00 85.06 221 ASN A N 1
ATOM 1729 C CA . ASN A 1 221 ? 16.930 7.671 -7.988 1.00 85.06 221 ASN A CA 1
ATOM 1730 C C . ASN A 1 221 ? 16.879 7.877 -9.510 1.00 85.06 221 ASN A C 1
ATOM 1732 O O . ASN A 1 221 ? 17.641 7.251 -10.251 1.00 85.06 221 ASN A O 1
ATOM 1736 N N . LEU A 1 222 ? 15.959 8.730 -9.967 1.00 81.88 222 LEU A N 1
ATOM 1737 C CA . LEU A 1 222 ? 15.814 9.087 -11.380 1.00 81.88 222 LEU A CA 1
ATOM 1738 C C . LEU A 1 222 ? 16.834 10.169 -11.755 1.00 81.88 222 LEU A C 1
ATOM 1740 O O . LEU A 1 222 ? 16.800 11.256 -11.185 1.00 81.88 222 LEU A O 1
ATOM 1744 N N . GLN A 1 223 ? 17.696 9.885 -12.728 1.00 84.12 223 GLN A N 1
ATOM 1745 C CA . GLN A 1 223 ? 18.651 10.832 -13.306 1.00 84.12 223 GLN A CA 1
ATOM 1746 C C . GLN A 1 223 ? 18.274 11.135 -14.764 1.00 84.12 223 GLN A C 1
ATOM 1748 O O . GLN A 1 223 ? 17.349 10.542 -15.319 1.00 84.12 223 GLN A O 1
ATOM 1753 N N . ASN A 1 224 ? 18.971 12.088 -15.389 1.00 83.88 224 ASN A N 1
ATOM 1754 C CA . ASN A 1 224 ? 18.632 12.543 -16.744 1.00 83.88 224 ASN A CA 1
ATOM 1755 C C . ASN A 1 224 ? 18.750 11.434 -17.805 1.00 83.88 224 ASN A C 1
ATOM 1757 O O . ASN A 1 224 ? 17.969 11.411 -18.753 1.00 83.88 224 ASN A O 1
ATOM 1761 N N . ASP A 1 225 ? 19.727 10.540 -17.660 1.00 88.88 225 ASP A N 1
ATOM 1762 C CA . ASP A 1 225 ? 20.092 9.514 -18.644 1.00 88.88 225 ASP A CA 1
ATOM 1763 C C . ASP A 1 225 ? 20.132 8.089 -18.066 1.00 88.88 225 ASP A C 1
ATOM 1765 O O . ASP A 1 225 ? 20.327 7.122 -18.804 1.00 88.88 225 ASP A O 1
ATOM 1769 N N . HIS A 1 226 ? 19.919 7.933 -16.760 1.00 87.00 226 HIS A N 1
ATOM 1770 C CA . HIS A 1 226 ? 19.922 6.637 -16.091 1.00 87.00 226 HIS A CA 1
ATOM 1771 C C . HIS A 1 226 ? 19.014 6.622 -14.856 1.00 87.00 226 HIS A C 1
ATOM 1773 O O . HIS A 1 226 ? 18.497 7.643 -14.407 1.00 87.00 226 HIS A O 1
ATOM 1779 N N . ILE A 1 227 ? 18.805 5.431 -14.298 1.00 85.50 227 ILE A N 1
ATOM 1780 C CA . ILE A 1 227 ? 18.094 5.239 -13.033 1.00 85.50 227 ILE A CA 1
ATOM 1781 C C . ILE A 1 227 ? 18.981 4.389 -12.134 1.00 85.50 227 ILE A C 1
ATOM 1783 O O . ILE A 1 227 ? 19.425 3.311 -12.538 1.00 85.50 227 ILE A O 1
ATOM 1787 N N . ILE A 1 228 ? 19.221 4.850 -10.910 1.00 87.31 228 ILE A N 1
ATOM 1788 C CA . ILE A 1 228 ? 19.948 4.080 -9.900 1.00 87.31 228 ILE A CA 1
ATOM 1789 C C . ILE A 1 228 ? 18.922 3.300 -9.082 1.00 87.31 228 ILE A C 1
ATOM 1791 O O . ILE A 1 228 ? 18.096 3.909 -8.410 1.00 87.31 228 ILE A O 1
ATOM 1795 N N . PHE A 1 229 ? 18.980 1.967 -9.121 1.00 88.19 229 PHE A N 1
ATOM 1796 C CA . PHE A 1 229 ? 18.167 1.089 -8.273 1.00 88.19 229 PHE A CA 1
ATOM 1797 C C . PHE A 1 229 ? 19.006 0.500 -7.140 1.00 88.19 229 PHE A C 1
ATOM 1799 O O . PHE A 1 229 ? 20.024 -0.151 -7.387 1.00 88.19 229 PHE A O 1
ATOM 1806 N N . ALA A 1 230 ? 18.530 0.648 -5.906 1.00 91.12 230 ALA A N 1
ATOM 1807 C CA . ALA A 1 230 ? 19.112 0.029 -4.724 1.00 91.12 230 ALA A CA 1
ATOM 1808 C C . ALA A 1 230 ? 18.199 -1.094 -4.215 1.00 91.12 230 ALA A C 1
ATOM 1810 O O . ALA A 1 230 ? 17.285 -0.862 -3.424 1.00 91.12 230 ALA A O 1
ATOM 1811 N N . VAL A 1 231 ? 18.457 -2.314 -4.696 1.00 92.19 231 VAL A N 1
ATOM 1812 C CA . VAL A 1 231 ? 17.672 -3.513 -4.374 1.00 92.19 231 VAL A CA 1
ATOM 1813 C C . VAL A 1 231 ? 18.288 -4.280 -3.208 1.00 92.19 231 VAL A C 1
ATOM 1815 O O . VAL A 1 231 ? 19.478 -4.596 -3.208 1.00 92.19 231 VAL A O 1
ATOM 1818 N N . SER A 1 232 ? 17.449 -4.680 -2.261 1.00 93.81 232 SER A N 1
ATOM 1819 C CA . SER A 1 232 ? 17.805 -5.506 -1.114 1.00 93.81 232 SER A CA 1
ATOM 1820 C C . SER A 1 232 ? 16.854 -6.695 -0.956 1.00 93.81 232 SER A C 1
ATOM 1822 O O . SER A 1 232 ? 15.684 -6.650 -1.333 1.00 93.81 232 SER A O 1
ATOM 1824 N N . ALA A 1 233 ? 17.374 -7.785 -0.393 1.00 94.12 233 ALA A N 1
ATOM 1825 C CA . ALA A 1 233 ? 16.633 -8.991 -0.034 1.00 94.12 233 ALA A CA 1
ATOM 1826 C C . ALA A 1 233 ? 17.356 -9.700 1.123 1.00 94.12 233 ALA A C 1
ATOM 1828 O O . ALA A 1 233 ? 18.582 -9.603 1.248 1.00 94.12 233 ALA A O 1
ATOM 1829 N N . PHE A 1 234 ? 16.635 -10.445 1.961 1.00 91.94 234 PHE A N 1
ATOM 1830 C CA . PHE A 1 234 ? 17.266 -11.242 3.014 1.00 91.94 234 PHE A CA 1
ATOM 1831 C C . PHE A 1 234 ? 17.875 -12.532 2.448 1.00 91.94 234 PHE A C 1
ATOM 1833 O O . PHE A 1 234 ? 17.146 -13.403 1.987 1.00 91.94 234 PHE A O 1
ATOM 1840 N N . LYS A 1 235 ? 19.197 -12.723 2.597 1.00 91.69 235 LYS A N 1
ATOM 1841 C CA . LYS A 1 235 ? 19.914 -13.940 2.140 1.00 91.69 235 LYS A CA 1
ATOM 1842 C C . LYS A 1 235 ? 19.327 -15.256 2.668 1.00 91.69 235 LYS A C 1
ATOM 1844 O O . LYS A 1 235 ? 19.452 -16.285 2.019 1.00 91.69 235 LYS A O 1
ATOM 1849 N N . ARG A 1 236 ? 18.715 -15.227 3.858 1.00 92.62 236 ARG A N 1
ATOM 1850 C CA . ARG A 1 236 ? 18.090 -16.401 4.494 1.00 92.62 236 ARG A CA 1
ATOM 1851 C C . ARG A 1 236 ? 16.793 -16.854 3.813 1.00 92.62 236 ARG A C 1
ATOM 1853 O O . ARG A 1 236 ? 16.338 -17.959 4.080 1.00 92.62 236 ARG A O 1
ATOM 1860 N N . CYS A 1 237 ? 16.167 -16.010 2.992 1.00 92.69 237 CYS A N 1
ATOM 1861 C CA . CYS A 1 237 ? 14.937 -16.366 2.302 1.00 92.69 237 CYS A CA 1
ATOM 1862 C C . CYS A 1 237 ? 15.260 -16.996 0.947 1.00 92.69 237 CYS A C 1
ATOM 1864 O O . CYS A 1 237 ? 15.669 -16.311 0.018 1.00 92.69 237 CYS A O 1
ATOM 1866 N N . ALA A 1 238 ? 15.006 -18.297 0.805 1.00 94.50 238 ALA A N 1
ATOM 1867 C CA . ALA A 1 238 ? 15.222 -19.005 -0.459 1.00 94.50 238 ALA A CA 1
ATOM 1868 C C . ALA A 1 238 ? 14.291 -18.544 -1.602 1.00 94.50 238 ALA A C 1
ATOM 1870 O O . ALA A 1 238 ? 14.545 -18.859 -2.760 1.00 94.50 238 ALA A O 1
ATOM 1871 N N . LYS A 1 239 ? 13.207 -17.815 -1.291 1.00 93.00 239 LYS A N 1
ATOM 1872 C CA . LYS A 1 239 ? 12.247 -17.305 -2.285 1.00 93.00 239 LYS A CA 1
ATOM 1873 C C . LYS A 1 239 ? 12.667 -15.973 -2.908 1.00 93.00 239 LYS A C 1
ATOM 1875 O O . LYS A 1 239 ? 12.093 -15.597 -3.924 1.00 93.00 239 LYS A O 1
ATOM 1880 N N . THR A 1 240 ? 13.620 -15.253 -2.311 1.00 93.31 240 THR A N 1
ATOM 1881 C CA . THR A 1 240 ? 14.039 -13.933 -2.792 1.00 93.31 240 THR A CA 1
ATOM 1882 C C . THR A 1 240 ? 15.503 -13.924 -3.215 1.00 93.31 240 THR A C 1
ATOM 1884 O O . THR A 1 240 ? 16.362 -14.602 -2.660 1.00 93.31 240 THR A O 1
ATOM 1887 N N . SER A 1 241 ? 15.799 -13.138 -4.246 1.00 94.69 241 SER A N 1
ATOM 1888 C CA . SER A 1 241 ? 17.155 -12.910 -4.747 1.00 94.69 241 SER A CA 1
ATOM 1889 C C . SER A 1 241 ? 17.262 -11.483 -5.259 1.00 94.69 241 SER A C 1
ATOM 1891 O O . SER A 1 241 ? 16.632 -11.133 -6.258 1.00 94.69 241 SER A O 1
ATOM 1893 N N . ALA A 1 242 ? 18.047 -10.654 -4.565 1.00 91.81 242 ALA A N 1
ATOM 1894 C CA . ALA A 1 242 ? 18.273 -9.261 -4.956 1.00 91.81 242 ALA A CA 1
ATOM 1895 C C . ALA A 1 242 ? 18.880 -9.164 -6.365 1.00 91.81 242 ALA A C 1
ATOM 1897 O O . ALA A 1 242 ? 18.498 -8.296 -7.143 1.00 91.81 242 ALA A O 1
ATOM 1898 N N . TYR A 1 243 ? 19.771 -10.098 -6.715 1.00 92.94 243 TYR A N 1
ATOM 1899 C CA . TYR A 1 243 ? 20.371 -10.169 -8.045 1.00 92.94 243 TYR A CA 1
ATOM 1900 C C . TYR A 1 243 ? 19.331 -10.490 -9.124 1.00 92.94 243 TYR A C 1
ATOM 1902 O O . TYR A 1 243 ? 19.213 -9.754 -10.100 1.00 92.94 243 TYR A O 1
ATOM 1910 N N . ALA A 1 244 ? 18.529 -11.542 -8.925 1.00 89.50 244 ALA A N 1
ATOM 1911 C CA . ALA A 1 244 ? 17.500 -11.915 -9.895 1.00 89.50 244 ALA A CA 1
ATOM 1912 C C . ALA A 1 244 ? 16.445 -10.810 -10.055 1.00 89.50 244 ALA A C 1
ATOM 1914 O O . ALA A 1 244 ? 16.014 -10.527 -11.169 1.00 89.50 244 ALA A O 1
ATOM 1915 N N . PHE A 1 245 ? 16.067 -10.147 -8.957 1.00 89.38 245 PHE A N 1
ATOM 1916 C CA . PHE A 1 245 ? 15.111 -9.042 -8.997 1.00 89.38 245 PHE A CA 1
ATOM 1917 C C . PHE A 1 245 ? 15.676 -7.811 -9.715 1.00 89.38 245 PHE A C 1
ATOM 1919 O O . PHE A 1 245 ? 14.982 -7.219 -10.536 1.00 89.38 245 PHE A O 1
ATOM 1926 N N . LYS A 1 246 ? 16.955 -7.472 -9.499 1.00 89.88 246 LYS A N 1
ATOM 1927 C CA . LYS A 1 246 ? 17.648 -6.418 -10.256 1.00 89.88 246 LYS A CA 1
ATOM 1928 C C . LYS A 1 246 ? 17.635 -6.700 -11.762 1.00 89.88 246 LYS A C 1
ATOM 1930 O O . LYS A 1 246 ? 17.306 -5.806 -12.540 1.00 89.88 246 LYS A O 1
ATOM 1935 N N . GLU A 1 247 ? 17.970 -7.922 -12.178 1.00 89.62 247 GLU A N 1
ATOM 1936 C CA . GLU A 1 247 ? 17.933 -8.291 -13.599 1.00 89.62 247 GLU A CA 1
ATOM 1937 C C . GLU A 1 247 ? 16.510 -8.247 -14.167 1.00 89.62 247 GLU A C 1
ATOM 1939 O O . GLU A 1 247 ? 16.314 -7.756 -15.278 1.00 89.62 247 GLU A O 1
ATOM 1944 N N . ALA A 1 248 ? 15.507 -8.666 -13.391 1.00 83.31 248 ALA A N 1
ATOM 1945 C CA . ALA A 1 248 ? 14.104 -8.573 -13.788 1.00 83.31 248 ALA A CA 1
ATOM 1946 C C . ALA A 1 248 ? 13.640 -7.118 -13.972 1.00 83.31 248 ALA A C 1
ATOM 1948 O O . ALA A 1 248 ? 12.965 -6.825 -14.959 1.00 83.31 248 ALA A O 1
ATOM 1949 N N . ILE A 1 249 ? 14.031 -6.196 -13.082 1.00 84.12 249 ILE A N 1
ATOM 1950 C CA . ILE A 1 249 ? 13.759 -4.755 -13.236 1.00 84.12 249 ILE A CA 1
ATOM 1951 C C . ILE A 1 249 ? 14.405 -4.236 -14.522 1.00 84.12 249 ILE A C 1
ATOM 1953 O O . ILE A 1 249 ? 13.733 -3.607 -15.340 1.00 84.12 249 ILE A O 1
ATOM 1957 N N . ARG A 1 250 ? 15.698 -4.525 -14.724 1.00 86.38 250 ARG A N 1
ATOM 1958 C CA . ARG A 1 250 ? 16.447 -4.081 -15.907 1.00 86.38 250 ARG A CA 1
ATOM 1959 C C . ARG A 1 250 ? 15.780 -4.563 -17.193 1.00 86.38 250 ARG A C 1
ATOM 1961 O O . ARG A 1 250 ? 15.584 -3.765 -18.105 1.00 86.38 250 ARG A O 1
ATOM 1968 N N . GLN A 1 251 ? 15.421 -5.844 -17.258 1.00 83.25 251 GLN A N 1
ATOM 1969 C CA . GLN A 1 251 ? 14.769 -6.412 -18.432 1.00 83.25 251 GLN A CA 1
ATOM 1970 C C . GLN A 1 251 ? 13.376 -5.812 -18.648 1.00 83.25 251 GLN A C 1
ATOM 1972 O O . GLN A 1 251 ? 13.073 -5.399 -19.760 1.00 83.25 251 GLN A O 1
ATOM 1977 N N . SER A 1 252 ? 12.578 -5.655 -17.587 1.00 82.50 252 SER A N 1
ATOM 1978 C CA . SER A 1 252 ? 11.241 -5.050 -17.681 1.00 82.50 252 SER A CA 1
ATOM 1979 C C . SER A 1 252 ? 11.290 -3.620 -18.229 1.00 82.50 252 SER A C 1
ATOM 1981 O O . SER A 1 252 ? 10.464 -3.251 -19.057 1.00 82.50 252 SER A O 1
ATOM 1983 N N . LEU A 1 253 ? 12.268 -2.806 -17.810 1.00 83.25 253 LEU A N 1
ATOM 1984 C CA . LEU A 1 253 ? 12.457 -1.444 -18.330 1.00 83.25 253 LEU A CA 1
ATOM 1985 C C . LEU A 1 253 ? 12.839 -1.435 -19.816 1.00 83.25 253 LEU A C 1
ATOM 1987 O O . LEU A 1 253 ? 12.357 -0.587 -20.566 1.00 83.25 253 LEU A O 1
ATOM 1991 N N . ILE A 1 254 ? 13.680 -2.379 -20.248 1.00 85.75 254 ILE A N 1
ATOM 1992 C CA . ILE A 1 254 ? 14.045 -2.545 -21.661 1.00 85.75 254 ILE A CA 1
ATOM 1993 C C . ILE A 1 254 ? 12.819 -2.957 -22.480 1.00 85.75 254 ILE A C 1
ATOM 1995 O O . ILE A 1 254 ? 12.554 -2.332 -23.504 1.00 85.75 254 ILE A O 1
ATOM 1999 N N . ASP A 1 255 ? 12.051 -3.937 -22.005 1.00 81.44 255 ASP A N 1
ATOM 2000 C CA . ASP A 1 255 ? 10.850 -4.428 -22.686 1.00 81.44 255 ASP A CA 1
ATOM 2001 C C . ASP A 1 255 ? 9.781 -3.326 -22.790 1.00 81.44 255 ASP A C 1
ATOM 2003 O O . ASP A 1 255 ? 9.170 -3.145 -23.841 1.00 81.44 255 ASP A O 1
ATOM 2007 N N . MET A 1 256 ? 9.589 -2.526 -21.731 1.00 81.94 256 MET A N 1
ATOM 2008 C CA . MET A 1 256 ? 8.700 -1.359 -21.770 1.00 81.94 256 MET A CA 1
ATOM 2009 C C . MET A 1 256 ? 9.193 -0.315 -22.774 1.00 81.94 256 MET A C 1
ATOM 2011 O O . MET A 1 256 ? 8.396 0.204 -23.545 1.00 81.94 256 MET A O 1
ATOM 2015 N N . ARG A 1 257 ? 10.498 -0.021 -22.827 1.00 84.25 257 ARG A N 1
ATOM 2016 C CA . ARG A 1 257 ? 11.052 0.901 -23.832 1.00 84.25 257 ARG A CA 1
ATOM 2017 C C . ARG A 1 257 ? 10.782 0.412 -25.257 1.00 84.25 257 ARG A C 1
ATOM 2019 O O . ARG A 1 257 ? 10.406 1.220 -26.099 1.00 84.25 257 ARG A O 1
ATOM 2026 N N . GLU A 1 258 ? 10.977 -0.878 -25.525 1.00 86.44 258 GLU A N 1
ATOM 2027 C CA . GLU A 1 258 ? 10.691 -1.490 -26.830 1.00 86.44 258 GLU A CA 1
ATOM 2028 C C . GLU A 1 258 ? 9.201 -1.359 -27.188 1.00 86.44 258 GLU A C 1
ATOM 2030 O O . GLU A 1 258 ? 8.881 -0.822 -28.247 1.00 86.44 258 GLU A O 1
ATOM 2035 N N . LEU A 1 259 ? 8.299 -1.706 -26.259 1.00 80.81 259 LEU A N 1
ATOM 2036 C CA . LEU A 1 259 ? 6.845 -1.545 -26.416 1.00 80.81 259 LEU A CA 1
ATOM 2037 C C . LEU A 1 259 ? 6.437 -0.095 -26.741 1.00 80.81 259 LEU A C 1
ATOM 2039 O O . LEU A 1 259 ? 5.476 0.140 -27.474 1.00 80.81 259 LEU A O 1
ATOM 2043 N N . LEU A 1 260 ? 7.138 0.890 -26.173 1.00 80.19 260 LEU A N 1
ATOM 2044 C CA . LEU A 1 260 ? 6.856 2.306 -26.404 1.00 80.19 260 LEU A CA 1
ATOM 2045 C C . LEU A 1 260 ? 7.419 2.825 -27.739 1.00 80.19 260 LEU A C 1
ATOM 2047 O O . LEU A 1 260 ? 6.836 3.746 -28.312 1.00 80.19 260 LEU A O 1
ATOM 2051 N N . ALA A 1 261 ? 8.527 2.257 -28.225 1.00 80.75 261 ALA A N 1
ATOM 2052 C CA . ALA A 1 261 ? 9.236 2.716 -29.420 1.00 80.75 261 ALA A CA 1
ATOM 2053 C C . ALA A 1 261 ? 8.580 2.271 -30.740 1.00 80.75 261 ALA A C 1
ATOM 2055 O O . ALA A 1 261 ? 8.631 3.016 -31.714 1.00 80.75 261 ALA A O 1
ATOM 2056 N N . GLU A 1 262 ? 7.913 1.112 -30.780 1.00 64.56 262 GLU A N 1
ATOM 2057 C CA . GLU A 1 262 ? 7.265 0.564 -31.992 1.00 64.56 262 GLU A CA 1
ATOM 2058 C C . GLU A 1 262 ? 6.051 1.376 -32.499 1.00 64.56 262 GLU A C 1
ATOM 2060 O O . GLU A 1 262 ? 5.480 1.060 -33.538 1.00 64.56 262 GLU A O 1
ATOM 2065 N N . SER A 1 263 ? 5.638 2.423 -31.777 1.00 53.19 263 SER A N 1
ATOM 2066 C CA . SER A 1 263 ? 4.488 3.282 -32.114 1.00 53.19 263 SER A CA 1
ATOM 2067 C C . SER A 1 263 ? 4.875 4.693 -32.594 1.00 53.19 263 SER A C 1
ATOM 2069 O O . SER A 1 263 ? 4.025 5.585 -32.563 1.00 53.19 263 SER A O 1
ATOM 2071 N N . SER A 1 264 ? 6.143 4.913 -32.970 1.00 42.47 264 SER A N 1
ATOM 2072 C CA . SER A 1 264 ? 6.662 6.206 -33.464 1.00 42.47 264 SER A CA 1
ATOM 2073 C C . SER A 1 264 ? 6.832 6.233 -34.977 1.00 42.47 264 SER A C 1
ATOM 2075 O O . SER A 1 264 ? 7.303 5.213 -35.525 1.00 42.47 264 SER A O 1
#

Foldseek 3Di:
DDDDDPVVPPPDDVPDDPPPDDDQQADQADLVLLLVVLLVQLVQVCVQVVHDCVLLVVLSVVCVVVLVVLSVVLVVCSVVDSYSLCVFCCCPVQVVQPPDRLAEDDADDDGHDDDDDDVCSLAVDPVVVVVVVVVVVVVVVQVVCVVNNNDNPSNVRSSQVSQVVCCVVVVDVDRRPNNVDVSVVVVVAHQEGEEEDEDPDPPDWRHHAYNDQNHKYWYWYDDPPDIDIHIYHHPPHPNDDSVVVVVVVVVVVVSVVSNVPVVD

pLDDT: mean 80.52, std 19.2, range [26.7, 97.94]

Sequence (264 aa):
MGAVNKEALSIGNAKGDWYEAPLPKPPVPDLQSTLSKYLDYAKVIAIAKRVPIANTERAVQKFASQGSSIQRRLEQIAENEPNWINCFWLPEMYLSVRLALPVNTNPAYIFPQQAFKTRKDQIECKVKREKFDVAVERQAAVTRENITGHGIDNHLCALSTLAREAVADGKIDQPPELFTDPLFDELMRFPLSTSQVTTTVADTFLCYGPVVPDGYGSAYNLQNDHIIFAVSAFKRCAKTSAYAFKEAIRQSLIDMRELLAESS

InterPro domains:
  IPR000542 Acyltransferase ChoActase/COT/CPT [PS00439] (23-38)
  IPR000542 Acyltransferase ChoActase/COT/CPT [PTHR22589] (125-260)
  IPR023213 Chloramphenicol acetyltransferase-like domain superfamily [G3DSA:3.30.559.10] (115-263)
  IPR039551 Choline/Carnitine o-acyltransferase, domain 1 and 2 [PF00755] (27-123)
  IPR039551 Choline/Carnitine o-acyltransferase, domain 1 and 2 [PF00755] (126-251)
  IPR042572 Carnitine o-acyltransferase, N-terminal [G3DSA:1.10.275.20] (15-114)

Secondary structure (DSSP, 8-state):
-----GGGG----TTS-TTSSPPPPPPPPPHHHHHHHHHHHHHHHHHHHT--SHHHHHHHHHHHHHTHHHHHHHHHHHHH-S-THHHHHIIIIIIS--S-GGG--------PPPP-S-HHHHHS-HHHHHHHHHHHHHHHHHHHHHHTT--SHHHHHHHHHHHHHHHHTTSSSS--GGGG-HHHHHHT--SEEEEE---SSTT-------SSTT-EEEEEEE-SS-EEEEEEE-TT-TT--HHHHHHHHHHHHHHHHHHHHTT-